Protein AF-A0A6P7TWK6-F1 (afdb_monomer_lite)

Sequence (252 aa):
MCDRRVVRGNTYALPLIQTCAPKEPQRPKRKNFPRKANTASPSPVKGRLHIEVQTELYLEELSERVEEIEAEIQTDTFIDRPKTPLFIPAKTGLDVTTQIYEGDLFDFDIEVVPILEVIVGKTIEQSLLEIMEEEELANLREQQRHFEELRSAELVEQQRLEEHDRRQKEEGLKQNLDCKENRISQQRATLLVEKETARKMAARALAKSYLTDLVPSVFDGLRKSGYFYDPVERGRINYCFVKSLNGSAFLS

Organism: NCBI:txid2607531

Secondary structure (DSSP, 8-state):
---TT---S----PPP---PPPPPPP-------------PPPPPPTT--------S-------PPPPPPP----PPPPPPPPPPPPP-PPP-S------PPTTTT--HHHHHHHHHHHHHHHHHHHHHHHHHHHHHHHHHHHHHHHHHHHHHHHHHHHHHHHHHHHHHHHHHHHHHHHHHHHHHHHHHHHHHHHHHHHHHHHHHHHHHHHHHHHHHHHHHHHHHTT-S--TTTTTHHHHHHHHHHTTSSS--

pLDDT: mean 79.86, std 18.29, range [35.56, 98.75]

InterPro domains:
  IPR009290 Radial spoke 3 [PF06098] (44-234)
  IPR009290 Radial spoke 3 [PTHR21648] (1-235)

Foldseek 3Di:
DDDPPDDDDDPPDDDDDDDDDDDDDDDDDDDDDDDDPPPDDDADDPPDHDDDDPPDDDDDDPPDDDDDDDDDDDDDDDDDDDDDDDDDDDDDDDDDDDDDDPPNPDDCVVVCVVVVCVVVVVVVVVVVVVVVVVVVVVVVVVVVVVVVVVVVVVVVVVVVVVVVVVVVVVVVVVVVVVVVVVVVVVVVVVVVVVVVVVVVVVVVVVVVVVCVVVVVVVVVVCVVVVVDDDCVVVCNVVVVVVVVVVVPPDDD

Structure (mmCIF, N/CA/C/O backbone):
data_AF-A0A6P7TWK6-F1
#
_entry.id   AF-A0A6P7TWK6-F1
#
loop_
_atom_site.group_PDB
_atom_site.id
_atom_site.type_symbol
_atom_site.label_atom_id
_atom_site.label_alt_id
_atom_site.label_comp_id
_atom_site.label_asym_id
_atom_site.label_entity_id
_atom_site.label_seq_id
_atom_site.pdbx_PDB_ins_code
_atom_site.Cartn_x
_atom_site.Cartn_y
_atom_site.Cartn_z
_atom_site.occupancy
_atom_site.B_iso_or_equiv
_atom_site.auth_seq_id
_atom_site.auth_comp_id
_atom_site.auth_asym_id
_atom_site.auth_atom_id
_atom_site.pdbx_PDB_model_num
ATOM 1 N N . MET A 1 1 ? 0.286 -8.446 58.002 1.00 49.31 1 MET A N 1
ATOM 2 C CA . MET A 1 1 ? -0.298 -7.610 59.071 1.00 49.31 1 MET A CA 1
ATOM 3 C C . MET A 1 1 ? -1.093 -8.529 59.983 1.00 49.31 1 MET A C 1
ATOM 5 O O . MET A 1 1 ? -2.111 -9.050 59.556 1.00 49.31 1 MET A O 1
ATOM 9 N N . CYS A 1 2 ? -0.572 -8.822 61.175 1.00 57.88 2 CYS A N 1
ATOM 10 C CA . CYS A 1 2 ? -1.214 -9.696 62.159 1.00 57.88 2 CYS A CA 1
ATOM 11 C C . CYS A 1 2 ? -1.679 -8.824 63.327 1.00 57.88 2 CYS A C 1
ATOM 13 O O . CYS A 1 2 ? -0.871 -8.080 63.884 1.00 57.88 2 CYS A O 1
ATOM 15 N N . ASP A 1 3 ? -2.964 -8.882 63.666 1.00 65.50 3 ASP A N 1
ATOM 16 C CA . ASP A 1 3 ? -3.536 -8.094 64.757 1.00 65.50 3 ASP A CA 1
ATOM 17 C C . ASP A 1 3 ? -3.144 -8.692 66.118 1.00 65.50 3 ASP A C 1
ATOM 19 O O . ASP A 1 3 ? -3.377 -9.870 66.391 1.00 65.50 3 ASP A O 1
ATOM 23 N N . ARG A 1 4 ? -2.549 -7.864 66.986 1.00 60.31 4 ARG A N 1
ATOM 24 C CA . ARG A 1 4 ? -2.101 -8.239 68.338 1.00 60.31 4 ARG A CA 1
ATOM 25 C C . ARG A 1 4 ? -3.251 -8.528 69.309 1.00 60.31 4 ARG A C 1
ATOM 27 O O . ARG A 1 4 ? -2.984 -8.999 70.410 1.00 60.31 4 ARG A O 1
ATOM 34 N N . ARG A 1 5 ? -4.502 -8.245 68.938 1.00 65.06 5 ARG A N 1
ATOM 35 C CA . ARG A 1 5 ? -5.682 -8.462 69.796 1.00 65.06 5 ARG A CA 1
ATOM 36 C C . ARG A 1 5 ? -6.355 -9.818 69.593 1.00 65.06 5 ARG A C 1
ATOM 38 O O . ARG A 1 5 ? -7.219 -10.186 70.384 1.00 65.06 5 ARG A O 1
ATOM 45 N N . VAL A 1 6 ? -5.975 -10.564 68.558 1.00 65.31 6 VAL A N 1
ATOM 46 C CA . VAL A 1 6 ? -6.629 -11.829 68.209 1.00 65.31 6 VAL A CA 1
ATOM 47 C C . VAL A 1 6 ? -5.809 -12.998 68.751 1.00 65.31 6 VAL A C 1
ATOM 49 O O . VAL A 1 6 ? -4.806 -13.399 68.163 1.00 65.31 6 VAL A O 1
ATOM 52 N N . VAL A 1 7 ? -6.244 -13.565 69.878 1.00 61.94 7 VAL A N 1
ATOM 53 C CA . VAL A 1 7 ? -5.671 -14.802 70.427 1.00 61.94 7 VAL A CA 1
ATOM 54 C C . VAL A 1 7 ? -6.217 -15.982 69.625 1.00 61.94 7 VAL A C 1
ATOM 56 O O . VAL A 1 7 ? -7.409 -16.273 69.673 1.00 61.94 7 VAL A O 1
ATOM 59 N N . ARG A 1 8 ? -5.353 -16.663 68.866 1.00 65.00 8 ARG A N 1
ATOM 60 C CA . ARG A 1 8 ? -5.698 -17.904 68.158 1.00 65.00 8 ARG A CA 1
ATOM 61 C C . ARG A 1 8 ? -5.026 -19.083 68.860 1.00 65.00 8 ARG A C 1
ATOM 63 O O . ARG A 1 8 ? -3.813 -19.237 68.769 1.00 65.00 8 ARG A O 1
ATOM 70 N N . GLY A 1 9 ? -5.816 -19.888 69.570 1.00 71.50 9 GLY A N 1
ATOM 71 C CA . GLY A 1 9 ? -5.372 -21.091 70.283 1.00 71.50 9 GLY A CA 1
ATOM 72 C C . GLY A 1 9 ? -6.354 -21.512 71.384 1.00 71.50 9 GLY A C 1
ATOM 73 O O . GLY A 1 9 ? -7.091 -20.679 71.905 1.00 71.50 9 GLY A O 1
ATOM 74 N N . ASN A 1 10 ? -6.371 -22.804 71.730 1.00 60.31 10 ASN A N 1
ATOM 75 C CA . ASN A 1 10 ? -7.215 -23.368 72.792 1.00 60.31 10 ASN A CA 1
ATOM 76 C C . ASN A 1 10 ? -6.770 -22.882 74.187 1.00 60.31 10 ASN A C 1
ATOM 78 O O . ASN A 1 10 ? -5.604 -23.008 74.551 1.00 60.31 10 ASN A O 1
ATOM 82 N N . THR A 1 11 ? -7.709 -22.395 74.999 1.00 58.50 11 THR A N 1
ATOM 83 C CA . THR A 1 11 ? -7.491 -21.762 76.319 1.00 58.50 11 THR A CA 1
ATOM 84 C C . THR A 1 11 ? -7.465 -22.726 77.516 1.00 58.50 11 THR A C 1
ATOM 86 O O . THR A 1 11 ? -7.629 -22.304 78.656 1.00 58.50 11 THR A O 1
ATOM 89 N N . TYR A 1 12 ? -7.217 -24.021 77.305 1.00 53.44 12 TYR A N 1
ATOM 90 C CA . TYR A 1 12 ? -7.286 -25.035 78.373 1.00 53.44 12 TYR A CA 1
ATOM 91 C C . TYR A 1 12 ? -6.026 -25.173 79.255 1.00 53.44 12 TYR A C 1
ATOM 93 O O . TYR A 1 12 ? -5.992 -26.038 80.124 1.00 53.44 12 TYR A O 1
ATOM 101 N N . ALA A 1 13 ? -4.999 -24.335 79.077 1.00 60.75 13 ALA A N 1
ATOM 102 C CA . ALA A 1 13 ? -3.727 -24.450 79.802 1.00 60.75 13 ALA A CA 1
ATOM 103 C C . ALA A 1 13 ? -3.235 -23.121 80.414 1.00 60.75 13 ALA A C 1
ATOM 105 O O . ALA A 1 13 ? -2.092 -22.722 80.200 1.00 60.75 13 ALA A O 1
ATOM 106 N N . LEU A 1 14 ? -4.078 -22.423 81.185 1.00 58.16 14 LEU A N 1
ATOM 107 C CA . LEU A 1 14 ? -3.618 -21.339 82.066 1.00 58.16 14 LEU A CA 1
ATOM 108 C C . LEU A 1 14 ? -3.483 -21.856 83.513 1.00 58.16 14 LEU A C 1
ATOM 110 O O . LEU A 1 14 ? -4.459 -22.380 84.050 1.00 58.16 14 LEU A O 1
ATOM 114 N N . PRO A 1 15 ? -2.311 -21.726 84.168 1.00 54.88 15 PRO A N 1
ATOM 115 C CA . PRO A 1 15 ? -2.158 -22.083 85.576 1.00 54.88 15 PRO A CA 1
ATOM 116 C C . PRO A 1 15 ? -2.913 -21.095 86.481 1.00 54.88 15 PRO A C 1
ATOM 118 O O . PRO A 1 15 ? -2.827 -19.880 86.297 1.00 54.88 15 PRO A O 1
ATOM 121 N N . LEU A 1 16 ? -3.641 -21.618 87.477 1.00 49.00 16 LEU A N 1
ATOM 122 C CA . LEU A 1 16 ? -4.278 -20.811 88.520 1.00 49.00 16 LEU A CA 1
ATOM 123 C C . LEU A 1 16 ? -3.213 -20.026 89.300 1.00 49.00 16 LEU A C 1
ATOM 125 O O . LEU A 1 16 ? -2.294 -20.607 89.877 1.00 49.00 16 LEU A O 1
ATOM 129 N N . ILE A 1 17 ? -3.370 -18.704 89.359 1.00 52.22 17 ILE A N 1
ATOM 130 C CA . ILE A 1 17 ? -2.564 -17.833 90.215 1.00 52.22 17 ILE A CA 1
ATOM 131 C C . ILE A 1 17 ? -2.973 -18.093 91.671 1.00 52.22 17 ILE A C 1
ATOM 133 O O . ILE A 1 17 ? -4.085 -17.771 92.085 1.00 52.22 17 ILE A O 1
ATOM 137 N N . GLN A 1 18 ? -2.063 -18.681 92.449 1.00 45.66 18 GLN A N 1
ATOM 138 C CA . GLN A 1 18 ? -2.156 -18.771 93.905 1.00 45.66 18 GLN A CA 1
ATOM 139 C C . GLN A 1 18 ? -2.051 -17.366 94.515 1.00 45.66 18 GLN A C 1
ATOM 141 O O . GLN A 1 18 ? -1.051 -16.670 94.337 1.00 45.66 18 GLN A O 1
ATOM 146 N N . THR A 1 19 ? -3.063 -16.945 95.271 1.00 39.91 19 THR A N 1
ATOM 147 C CA . THR A 1 19 ? -3.006 -15.720 96.076 1.00 39.91 19 THR A CA 1
ATOM 148 C C . THR A 1 19 ? -2.180 -15.974 97.338 1.00 39.91 19 THR A C 1
ATOM 150 O O . THR A 1 19 ? -2.686 -16.507 98.325 1.00 39.91 19 THR A O 1
ATOM 153 N N . CYS A 1 20 ? -0.900 -15.601 97.318 1.00 44.06 20 CYS A N 1
ATOM 154 C CA . CYS A 1 20 ? -0.081 -15.496 98.525 1.00 44.06 20 CYS A CA 1
ATOM 155 C C . CYS A 1 20 ? -0.430 -14.206 99.284 1.00 44.06 20 CYS A C 1
ATOM 157 O O . CYS A 1 20 ? -0.408 -13.113 98.720 1.00 44.06 20 CYS A O 1
ATOM 159 N N . ALA A 1 21 ? -0.742 -14.344 100.572 1.00 46.75 21 ALA A N 1
ATOM 160 C CA . ALA A 1 21 ? -1.043 -13.245 101.483 1.00 46.75 21 ALA A CA 1
ATOM 161 C C . ALA A 1 21 ? 0.166 -12.298 101.681 1.00 46.75 21 ALA A C 1
ATOM 163 O O . ALA A 1 21 ? 1.270 -12.783 101.952 1.00 46.75 21 ALA A O 1
ATOM 164 N N . PRO A 1 22 ? -0.007 -10.963 101.613 1.00 49.50 22 PRO A N 1
ATOM 165 C CA . PRO A 1 22 ? 1.049 -10.015 101.965 1.00 49.50 22 PRO A CA 1
ATOM 166 C C . PRO A 1 22 ? 1.124 -9.766 103.485 1.00 49.50 22 PRO A C 1
ATOM 168 O O . PRO A 1 22 ? 0.116 -9.514 104.141 1.00 49.50 22 PRO A O 1
ATOM 171 N N . LYS A 1 23 ? 2.344 -9.821 104.042 1.00 45.78 23 LYS A N 1
ATOM 172 C CA . LYS A 1 23 ? 2.685 -9.428 105.424 1.00 45.78 23 LYS A CA 1
ATOM 173 C C . LYS A 1 23 ? 2.958 -7.919 105.502 1.00 45.78 23 LYS A C 1
ATOM 175 O O . LYS A 1 23 ? 3.748 -7.403 104.715 1.00 45.78 23 LYS A O 1
ATOM 180 N N . GLU A 1 24 ? 2.369 -7.236 106.483 1.00 42.19 24 GLU A N 1
ATOM 181 C CA . GLU A 1 24 ? 2.627 -5.819 106.788 1.00 42.19 24 GLU A CA 1
ATOM 182 C C . GLU A 1 24 ? 3.965 -5.600 107.530 1.00 42.19 24 GLU A C 1
ATOM 184 O O . GLU A 1 24 ? 4.276 -6.350 108.462 1.00 42.19 24 GLU A O 1
ATOM 189 N N . PRO A 1 25 ? 4.746 -4.550 107.197 1.00 44.38 25 PRO A N 1
ATOM 190 C CA . PRO A 1 25 ? 5.873 -4.108 108.013 1.00 44.38 25 PRO A CA 1
ATOM 191 C C . PRO A 1 25 ? 5.494 -3.004 109.022 1.00 44.38 25 PRO A C 1
ATOM 193 O O . PRO A 1 25 ? 4.833 -2.015 108.712 1.00 44.38 25 PRO A O 1
ATOM 196 N N . GLN A 1 26 ? 5.999 -3.176 110.245 1.00 50.56 26 GLN A N 1
ATOM 197 C CA . GLN A 1 26 ? 5.791 -2.346 111.434 1.00 50.56 26 GLN A CA 1
ATOM 198 C C . GLN A 1 26 ? 6.507 -0.985 111.377 1.00 50.56 26 GLN A C 1
ATOM 200 O O . GLN A 1 26 ? 7.694 -0.928 111.053 1.00 50.56 26 GLN A O 1
ATOM 205 N N . ARG A 1 27 ? 5.859 0.083 111.875 1.00 48.31 27 ARG A N 1
ATOM 206 C CA . ARG A 1 27 ? 6.542 1.224 112.527 1.00 48.31 27 ARG A CA 1
ATOM 207 C C . ARG A 1 27 ? 5.688 1.839 113.642 1.00 48.31 27 ARG A C 1
ATOM 209 O O . ARG A 1 27 ? 4.615 2.363 113.357 1.00 48.31 27 ARG A O 1
ATOM 216 N N . PRO A 1 28 ? 6.198 1.887 114.887 1.00 46.16 28 PRO A N 1
ATOM 217 C CA . PRO A 1 28 ? 5.867 3.029 115.741 1.00 46.16 28 PRO A CA 1
ATOM 218 C C . PRO A 1 28 ? 7.042 3.538 116.600 1.00 46.16 28 PRO A C 1
ATOM 220 O O . PRO A 1 28 ? 7.853 2.753 117.087 1.00 46.16 28 PRO A O 1
ATOM 223 N N . LYS A 1 29 ? 7.067 4.859 116.855 1.00 40.03 29 LYS A N 1
ATOM 224 C CA . LYS A 1 29 ? 7.135 5.508 118.194 1.00 40.03 29 LYS A CA 1
ATOM 225 C C . LYS A 1 29 ? 7.261 7.042 118.038 1.00 40.03 29 LYS A C 1
ATOM 227 O O . LYS A 1 29 ? 8.234 7.533 117.491 1.00 40.03 29 LYS A O 1
ATOM 232 N N . ARG A 1 30 ? 6.201 7.783 118.395 1.00 48.47 30 ARG A N 1
ATOM 233 C CA . ARG A 1 30 ? 5.997 8.562 119.649 1.00 48.47 30 ARG A CA 1
ATOM 234 C C . ARG A 1 30 ? 6.534 10.006 119.627 1.00 48.47 30 ARG A C 1
ATOM 236 O O . ARG A 1 30 ? 7.740 10.205 119.582 1.00 48.47 30 ARG A O 1
ATOM 243 N N . LYS A 1 31 ? 5.657 10.974 119.930 1.00 43.25 31 LYS A N 1
ATOM 244 C CA . LYS A 1 31 ? 5.534 11.598 121.270 1.00 43.25 31 LYS A CA 1
ATOM 245 C C . LYS A 1 31 ? 4.241 12.425 121.378 1.00 43.25 31 LYS A C 1
ATOM 247 O O . LYS A 1 31 ? 3.881 13.154 120.466 1.00 43.25 31 LYS A O 1
ATOM 252 N N . ASN A 1 32 ? 3.578 12.264 122.520 1.00 44.00 32 ASN A N 1
ATOM 253 C CA . ASN A 1 32 ? 2.345 12.926 122.940 1.00 44.00 32 ASN A CA 1
ATOM 254 C C . ASN A 1 32 ? 2.623 14.317 123.519 1.00 44.00 32 ASN A C 1
ATOM 256 O O . ASN A 1 32 ? 3.605 14.463 124.242 1.00 44.00 32 ASN A O 1
ATOM 260 N N . PHE A 1 33 ? 1.668 15.240 123.357 1.00 41.94 33 PHE A N 1
ATOM 261 C CA . PHE A 1 33 ? 1.194 16.120 124.435 1.00 41.94 33 PHE A CA 1
ATOM 262 C C . PHE A 1 33 ? -0.332 16.319 124.322 1.00 41.94 33 PHE A C 1
ATOM 264 O O . PHE A 1 33 ? -0.871 16.242 123.218 1.00 41.94 33 PHE A O 1
ATOM 271 N N . PRO A 1 34 ? -1.046 16.508 125.449 1.00 50.31 34 PRO A N 1
ATOM 272 C CA . PRO A 1 34 ? -2.465 16.194 125.561 1.00 50.31 34 PRO A CA 1
ATOM 273 C C . PRO A 1 34 ? -3.347 17.434 125.399 1.00 50.31 34 PRO A C 1
ATOM 275 O O . PRO A 1 34 ? -3.054 18.489 125.961 1.00 50.31 34 PRO A O 1
ATOM 278 N N . ARG A 1 35 ? -4.495 17.296 124.729 1.00 44.72 35 ARG A N 1
ATOM 279 C CA . ARG A 1 35 ? -5.645 18.182 124.954 1.00 44.72 35 ARG A CA 1
ATOM 280 C C . ARG A 1 35 ? -6.912 17.341 125.023 1.00 44.72 35 ARG A C 1
ATOM 282 O O . ARG A 1 35 ? -7.186 16.530 124.148 1.00 44.72 35 ARG A O 1
ATOM 289 N N . LYS A 1 36 ? -7.602 17.509 126.148 1.00 50.81 36 LYS A N 1
ATOM 290 C CA . LYS A 1 36 ? -8.782 16.781 126.609 1.00 50.81 36 LYS A CA 1
ATOM 291 C C . LYS A 1 36 ? -9.865 16.774 125.527 1.00 50.81 36 LYS A C 1
ATOM 293 O O . LYS A 1 36 ? -10.530 17.784 125.321 1.00 50.81 36 LYS A O 1
ATOM 298 N N . ALA A 1 37 ? -10.048 15.641 124.858 1.00 48.94 37 ALA A N 1
ATOM 299 C CA . ALA A 1 37 ? -11.285 15.373 124.145 1.00 48.94 37 ALA A CA 1
ATOM 300 C C . ALA A 1 37 ? -12.258 14.802 125.175 1.00 48.94 37 ALA A C 1
ATOM 302 O O . ALA A 1 37 ? -12.167 13.635 125.547 1.00 48.94 37 ALA A O 1
ATOM 303 N N . ASN A 1 38 ? -13.139 15.666 125.678 1.00 56.41 38 ASN A N 1
ATOM 304 C CA . ASN A 1 38 ? -14.312 15.272 126.441 1.00 56.41 38 ASN A CA 1
ATOM 305 C C . ASN A 1 38 ? -15.136 14.312 125.572 1.00 56.41 38 ASN A C 1
ATOM 307 O O . ASN A 1 38 ? -15.950 14.749 124.763 1.00 56.41 38 ASN A O 1
ATOM 311 N N . THR A 1 39 ? -14.912 13.008 125.704 1.00 52.28 39 THR A N 1
ATOM 312 C CA . THR A 1 39 ? -15.818 11.983 125.180 1.00 52.28 39 THR A CA 1
ATOM 313 C C . THR A 1 39 ? -16.946 11.850 126.193 1.00 52.28 39 THR A C 1
ATOM 315 O O . THR A 1 39 ? -17.046 10.886 126.940 1.00 52.28 39 THR A O 1
ATOM 318 N N . ALA A 1 40 ? -17.754 12.905 126.292 1.00 64.88 40 ALA A N 1
ATOM 319 C CA . ALA A 1 40 ? -19.005 12.830 127.015 1.00 64.88 40 ALA A CA 1
ATOM 320 C C . ALA A 1 40 ? -19.913 11.886 126.223 1.00 64.88 40 ALA A C 1
ATOM 322 O O . ALA A 1 40 ? -20.248 12.161 125.068 1.00 64.88 40 ALA A O 1
ATOM 323 N N . SER A 1 41 ? -20.288 10.766 126.836 1.00 62.25 41 SER A N 1
ATOM 324 C CA . SER A 1 41 ? -21.447 9.990 126.406 1.00 62.25 41 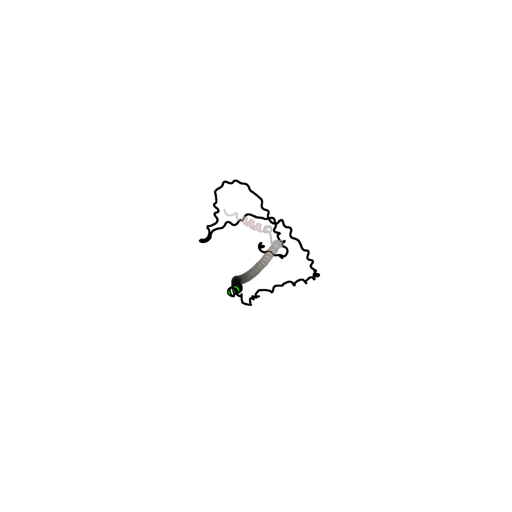SER A CA 1
ATOM 325 C C . SER A 1 41 ? -22.643 10.942 126.235 1.00 62.25 41 SER A C 1
ATOM 327 O O . SER A 1 41 ? -22.787 11.868 127.042 1.00 62.25 41 SER A O 1
ATOM 329 N N . PRO A 1 42 ? -23.471 10.775 125.186 1.00 75.19 42 PRO A N 1
ATOM 330 C CA . PRO A 1 42 ? -24.589 11.679 124.910 1.00 75.19 42 PRO A CA 1
ATOM 331 C C . PRO A 1 42 ? -25.518 11.799 126.126 1.00 75.19 42 PRO A C 1
ATOM 333 O O . PRO A 1 42 ? -25.542 10.918 126.981 1.00 75.19 42 PRO A O 1
ATOM 336 N N . SER A 1 43 ? -26.270 12.895 126.240 1.00 70.50 43 SER A N 1
ATOM 337 C CA . SER A 1 43 ? -27.180 13.095 127.373 1.00 70.50 43 SER A CA 1
ATOM 338 C C . SER A 1 43 ? -28.337 12.076 127.370 1.00 70.50 43 SER A C 1
ATOM 340 O O . SER A 1 43 ? -28.796 11.675 126.297 1.00 70.50 43 SER A O 1
ATOM 342 N N . PRO A 1 44 ? -28.839 11.659 128.551 1.00 74.56 44 PRO A N 1
ATOM 343 C CA . PRO A 1 44 ? -29.991 10.766 128.644 1.00 74.56 44 PRO A CA 1
ATOM 344 C C . PRO A 1 44 ? -31.240 11.344 127.963 1.00 74.56 44 PRO A C 1
ATOM 346 O O . PRO A 1 44 ? -31.529 12.539 128.062 1.00 74.56 44 PRO A O 1
ATOM 349 N N . VAL A 1 45 ? -32.017 10.481 127.303 1.00 76.62 45 VAL A N 1
ATOM 350 C CA . VAL A 1 45 ? -33.302 10.845 126.681 1.00 76.62 45 VAL A CA 1
ATOM 351 C C . VAL A 1 45 ? -34.281 11.354 127.749 1.00 76.62 45 VAL A C 1
ATOM 353 O O . VAL A 1 45 ? -34.356 10.804 128.847 1.00 76.62 45 VAL A O 1
ATOM 356 N N . LYS A 1 46 ? -35.046 12.408 127.424 1.00 71.81 46 LYS A N 1
ATOM 357 C CA . LYS A 1 46 ? -35.970 13.106 128.337 1.00 71.81 46 LYS A CA 1
ATOM 358 C C . LYS A 1 46 ? -36.890 12.105 129.061 1.00 71.81 46 LYS A C 1
ATOM 360 O O . LYS A 1 46 ? -37.666 11.406 128.417 1.00 71.81 46 LYS A O 1
ATOM 365 N N . GLY A 1 47 ? -36.786 12.040 130.391 1.00 77.75 47 GLY A N 1
ATOM 366 C CA . GLY A 1 47 ? -37.540 11.103 131.238 1.00 77.75 47 GLY A CA 1
ATOM 367 C C . GLY A 1 47 ? -36.797 9.817 131.631 1.00 77.75 47 GLY A C 1
ATOM 368 O O . GLY A 1 47 ? -37.381 8.981 132.314 1.00 77.75 47 GLY A O 1
ATOM 369 N N . ARG A 1 48 ? -35.527 9.647 131.241 1.00 75.06 48 ARG A N 1
ATOM 370 C CA . ARG A 1 48 ? -34.655 8.546 131.686 1.00 75.06 48 ARG A CA 1
ATOM 371 C C . ARG A 1 48 ? -33.351 9.093 132.270 1.00 75.06 48 ARG A C 1
ATOM 373 O O . ARG A 1 48 ? -32.895 10.159 131.873 1.00 75.06 48 ARG A O 1
ATOM 380 N N . LEU A 1 49 ? -32.754 8.358 133.204 1.00 77.56 49 LEU A N 1
ATOM 381 C CA . LEU A 1 49 ? -31.434 8.645 133.771 1.00 77.56 49 LEU A CA 1
ATOM 382 C C . LEU A 1 49 ? -30.449 7.581 133.278 1.00 77.56 49 LEU A C 1
ATOM 384 O O . LEU A 1 49 ? -30.825 6.418 133.138 1.00 77.56 49 LEU A O 1
ATOM 388 N N . HIS A 1 50 ? -29.206 7.969 132.990 1.00 76.69 50 HIS A N 1
ATOM 389 C CA . HIS A 1 50 ? -28.151 6.989 132.739 1.00 76.69 50 HIS A CA 1
ATOM 390 C C . HIS A 1 50 ? -27.737 6.336 134.055 1.00 76.69 50 HIS A C 1
ATOM 392 O O . HIS A 1 50 ? -27.603 7.014 135.071 1.00 76.69 50 HIS A O 1
ATOM 398 N N . ILE A 1 51 ? -27.559 5.019 134.013 1.00 79.75 51 ILE A N 1
ATOM 399 C CA . ILE A 1 51 ? -27.045 4.215 135.117 1.00 79.75 51 ILE A CA 1
ATOM 400 C C . ILE A 1 51 ? -25.696 3.679 134.651 1.00 79.75 51 ILE A C 1
ATOM 402 O O . ILE A 1 51 ? -25.588 3.163 133.537 1.00 79.75 51 ILE A O 1
ATOM 406 N N . GLU A 1 52 ? -24.671 3.837 135.479 1.00 73.62 52 GLU A N 1
ATOM 407 C CA . GLU A 1 52 ? -23.363 3.249 135.216 1.00 73.62 52 GLU A CA 1
ATOM 408 C C . GLU A 1 52 ? -23.453 1.740 135.457 1.00 73.62 52 GLU A C 1
ATOM 410 O O . GLU A 1 52 ? -23.777 1.286 136.553 1.00 73.62 52 GLU A O 1
ATOM 415 N N . VAL A 1 53 ? -23.229 0.959 134.400 1.00 74.44 53 VAL A N 1
ATOM 416 C CA . VAL A 1 53 ? -23.164 -0.502 134.478 1.00 74.44 53 VAL A CA 1
ATOM 417 C C . VAL A 1 53 ? -21.703 -0.888 134.663 1.00 74.44 53 VAL A C 1
ATOM 419 O O . VAL A 1 53 ? -20.832 -0.394 133.943 1.00 74.44 53 VAL A O 1
ATOM 422 N N . GLN A 1 54 ? -21.439 -1.770 135.626 1.00 76.56 54 GLN A N 1
ATOM 423 C CA . GLN A 1 54 ? -20.108 -2.299 135.897 1.00 76.56 54 GLN A CA 1
ATOM 424 C C . GLN A 1 54 ? -19.626 -3.072 134.660 1.00 76.56 54 GLN A C 1
ATOM 426 O O . GLN A 1 54 ? -20.079 -4.176 134.380 1.00 76.56 54 GLN A O 1
ATOM 431 N N . THR A 1 55 ? -18.774 -2.434 133.859 1.00 69.81 55 THR A N 1
ATOM 432 C CA . THR A 1 55 ? -18.230 -2.970 132.595 1.00 69.81 55 THR A CA 1
ATOM 433 C C . THR A 1 55 ? -16.796 -3.470 132.754 1.00 69.81 55 THR A C 1
ATOM 435 O O . THR A 1 55 ? -16.156 -3.870 131.783 1.00 69.81 55 THR A O 1
ATOM 438 N N . GLU A 1 56 ? -16.291 -3.469 133.987 1.00 74.75 56 GLU A N 1
ATOM 439 C CA . GLU A 1 56 ? -15.027 -4.101 134.332 1.00 74.75 56 GLU A CA 1
ATOM 440 C C . GLU A 1 56 ? -15.185 -5.625 134.326 1.00 74.75 56 GLU A C 1
ATOM 442 O O . GLU A 1 56 ? -16.243 -6.164 134.653 1.00 74.75 56 GLU A O 1
ATOM 447 N N . LEU A 1 57 ? -14.124 -6.326 133.928 1.00 71.75 57 LEU A N 1
ATOM 448 C CA . LEU A 1 57 ? -14.102 -7.781 133.849 1.00 71.75 57 LEU A CA 1
ATOM 449 C C . LEU A 1 57 ? -14.107 -8.369 135.274 1.00 71.75 57 LEU A C 1
ATOM 451 O O . LEU A 1 57 ? -13.051 -8.540 135.878 1.00 71.75 57 LEU A O 1
ATOM 455 N N . TYR A 1 58 ? -15.289 -8.638 135.830 1.00 72.00 58 TYR A N 1
ATOM 456 C CA . TYR A 1 58 ? -15.446 -9.298 137.127 1.00 72.00 58 TYR A CA 1
ATOM 457 C C . TYR A 1 58 ? -15.578 -10.810 136.911 1.00 72.00 58 TYR A C 1
ATOM 459 O O . TYR A 1 58 ? -16.606 -11.285 136.431 1.00 72.00 58 TYR A O 1
ATOM 467 N N . LEU A 1 59 ? -14.514 -11.557 137.209 1.00 74.19 59 LEU A N 1
ATOM 468 C CA . LEU A 1 59 ? -14.504 -13.019 137.173 1.00 74.19 59 LEU A CA 1
ATOM 469 C C . LEU A 1 59 ? -14.462 -13.537 138.611 1.00 74.19 59 LEU A C 1
ATOM 471 O O . LEU A 1 59 ? -13.501 -13.284 139.333 1.00 74.19 59 LEU A O 1
ATOM 475 N N . GLU A 1 60 ? -15.509 -14.247 139.016 1.00 69.44 60 GLU A N 1
ATOM 476 C CA . GLU A 1 60 ? -15.573 -14.955 140.292 1.00 69.44 60 GLU A CA 1
ATOM 477 C C . GLU A 1 60 ? -15.155 -16.412 140.044 1.00 69.44 60 GLU A C 1
ATOM 479 O O . GLU A 1 60 ? -15.791 -17.125 139.265 1.00 69.44 60 GLU A O 1
ATOM 484 N N . GLU A 1 61 ? -14.042 -16.851 140.636 1.00 71.56 61 GLU A N 1
ATOM 485 C CA . GLU A 1 61 ? -13.621 -18.252 140.552 1.00 71.56 61 GLU A CA 1
ATOM 486 C C . GLU A 1 61 ? -14.533 -19.108 141.442 1.00 71.56 61 GLU A C 1
ATOM 488 O O . GLU A 1 61 ? -14.427 -19.099 142.670 1.00 71.56 61 GLU A O 1
ATOM 493 N N . LEU A 1 62 ? -15.439 -19.863 140.815 1.00 71.81 62 LEU A N 1
ATOM 494 C CA . LEU A 1 62 ? -16.228 -20.891 141.491 1.00 71.81 62 LEU A CA 1
ATOM 495 C C . LEU A 1 62 ? -15.280 -22.018 141.934 1.00 71.81 62 LEU A C 1
ATOM 497 O O . LEU A 1 62 ? -14.739 -22.750 141.109 1.00 71.81 62 LEU A O 1
ATOM 501 N N . SER A 1 63 ? -15.050 -22.132 143.243 1.00 62.44 63 SER A N 1
ATOM 502 C CA . SER A 1 63 ? -14.093 -23.080 143.843 1.00 62.44 63 SER A CA 1
ATOM 503 C C . SER A 1 63 ? -14.694 -24.455 144.165 1.00 62.44 63 SER A C 1
ATOM 505 O O . SER A 1 63 ? -14.009 -25.322 144.711 1.00 62.44 63 SER A O 1
ATOM 507 N N . GLU A 1 64 ? -15.956 -24.684 143.805 1.00 69.88 64 GLU A N 1
ATOM 508 C CA . GLU A 1 64 ? -16.662 -25.934 144.071 1.00 69.88 64 GLU A CA 1
ATOM 509 C C . GLU A 1 64 ? -16.527 -26.899 142.884 1.00 69.88 64 GLU A C 1
ATOM 511 O O . GLU A 1 64 ? -16.891 -26.587 141.750 1.00 69.88 64 GLU A O 1
ATOM 516 N N . ARG A 1 65 ? -15.960 -28.084 143.138 1.00 70.81 65 ARG A N 1
ATOM 517 C CA . ARG A 1 65 ? -15.879 -29.158 142.141 1.00 70.81 65 ARG A CA 1
ATOM 518 C C . ARG A 1 65 ? -17.260 -29.790 141.984 1.00 70.81 65 ARG A C 1
ATOM 520 O O . ARG A 1 65 ? -17.784 -30.340 142.945 1.00 70.81 65 ARG A O 1
ATOM 527 N N . VAL A 1 66 ? -17.814 -29.727 140.777 1.00 68.44 66 VAL A N 1
ATOM 528 C CA . VAL A 1 66 ? -19.073 -30.396 140.422 1.00 68.44 66 VAL A CA 1
ATOM 529 C C . VAL A 1 66 ? -18.833 -31.906 140.361 1.00 68.44 66 VAL A C 1
ATOM 531 O O . VAL A 1 66 ? -17.862 -32.349 139.750 1.00 68.44 66 VAL A O 1
ATOM 534 N N . GLU A 1 67 ? -19.692 -32.694 141.007 1.00 72.56 67 GLU A N 1
ATOM 535 C CA . GLU A 1 67 ? -19.634 -34.157 140.943 1.00 72.56 67 GLU A CA 1
ATOM 53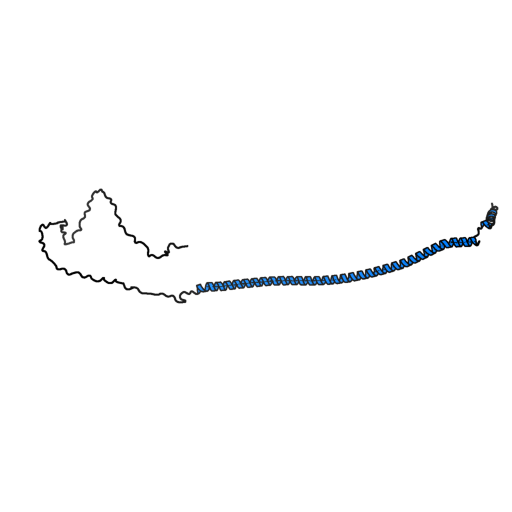6 C C . GLU A 1 67 ? -20.054 -34.643 139.546 1.00 72.56 67 GLU A C 1
ATOM 538 O O . GLU A 1 67 ? -21.155 -34.354 139.074 1.00 72.56 67 GLU A O 1
ATOM 543 N N . GLU A 1 68 ? -19.166 -35.373 138.870 1.00 66.81 68 GLU A N 1
ATOM 544 C CA . GLU A 1 68 ? -19.435 -35.986 137.569 1.00 66.81 68 GLU A CA 1
ATOM 545 C C . GLU A 1 68 ? -20.098 -37.356 137.775 1.00 66.81 68 GLU A C 1
ATOM 547 O O . GLU A 1 68 ? -19.588 -38.200 138.510 1.00 66.81 68 GLU A O 1
ATOM 552 N N . ILE A 1 69 ? -21.247 -37.581 137.130 1.00 67.69 69 ILE A N 1
ATOM 553 C CA . ILE A 1 69 ? -21.940 -38.875 137.128 1.00 67.69 69 ILE A CA 1
ATOM 554 C C . ILE A 1 69 ? -21.662 -39.549 135.784 1.00 67.69 69 ILE A C 1
ATOM 556 O O . ILE A 1 69 ? -21.969 -38.987 134.732 1.00 67.69 69 ILE A O 1
ATOM 560 N N . GLU A 1 70 ? -21.107 -40.759 135.813 1.00 64.12 70 GLU A N 1
ATOM 561 C CA . GLU A 1 70 ? -20.895 -41.563 134.610 1.00 64.12 70 GLU A CA 1
ATOM 562 C C . GLU A 1 70 ? -22.231 -42.125 134.098 1.00 64.12 70 GLU A C 1
ATOM 564 O O . GLU A 1 70 ? -22.980 -42.776 134.828 1.00 64.12 70 GLU A O 1
ATOM 569 N N . ALA A 1 71 ? -22.532 -41.869 132.824 1.00 72.25 71 ALA A N 1
ATOM 570 C CA . ALA A 1 71 ? -23.669 -42.439 132.113 1.00 72.25 71 ALA A CA 1
ATOM 571 C C . ALA A 1 71 ? -23.166 -43.145 130.851 1.00 72.25 71 ALA A C 1
ATOM 573 O O . ALA A 1 71 ? -22.604 -42.516 129.953 1.00 72.25 71 ALA A O 1
ATOM 574 N N . GLU A 1 72 ? -23.375 -44.456 130.776 1.00 70.12 72 GLU A N 1
ATOM 575 C CA . GLU A 1 72 ? -23.023 -45.260 129.607 1.00 70.12 72 GLU A CA 1
ATOM 576 C C . GLU A 1 72 ? -24.194 -45.291 128.609 1.00 70.12 72 GLU A C 1
ATOM 578 O O . GLU A 1 72 ? -25.348 -45.492 128.990 1.00 70.12 72 GLU A O 1
ATOM 583 N N . ILE A 1 73 ? -23.908 -45.100 127.316 1.00 69.75 73 ILE A N 1
ATOM 584 C CA . ILE A 1 73 ? -24.889 -45.181 126.222 1.00 69.75 73 ILE A CA 1
ATOM 585 C C . ILE A 1 73 ? -24.448 -46.289 125.263 1.00 69.75 73 ILE A C 1
ATOM 587 O O . ILE A 1 73 ? -23.316 -46.288 124.783 1.00 69.75 73 ILE A O 1
ATOM 591 N N . GLN A 1 74 ? -25.353 -47.219 124.957 1.00 66.06 74 GLN A N 1
ATOM 592 C CA . GLN A 1 74 ? -25.137 -48.280 123.974 1.00 66.06 74 GLN A CA 1
ATOM 593 C C . GLN A 1 74 ? -25.201 -47.704 122.548 1.00 66.06 74 GLN A C 1
ATOM 595 O O . GLN A 1 74 ? -26.254 -47.260 122.093 1.00 66.06 74 GLN A O 1
ATOM 600 N N . THR A 1 75 ? -24.070 -47.691 121.845 1.00 59.56 75 THR A N 1
ATOM 601 C CA . THR A 1 75 ? -23.940 -47.240 120.452 1.00 59.56 75 THR A CA 1
ATOM 602 C C . THR A 1 75 ? -24.252 -48.373 119.470 1.00 59.56 75 THR A C 1
ATOM 604 O O . THR A 1 75 ? -23.573 -49.397 119.466 1.00 59.56 75 THR A O 1
ATOM 607 N N . ASP A 1 76 ? -25.247 -48.179 118.600 1.00 70.31 76 ASP A N 1
ATOM 608 C CA . ASP A 1 76 ? -25.468 -49.040 117.429 1.00 70.31 76 ASP A CA 1
ATOM 609 C C . ASP A 1 76 ? -24.377 -48.825 116.364 1.00 70.31 76 ASP A C 1
ATOM 611 O O . ASP A 1 76 ? -23.800 -47.740 116.228 1.00 70.31 76 ASP A O 1
ATOM 615 N N . THR A 1 77 ? -24.089 -49.867 115.583 1.00 69.56 77 THR A N 1
ATOM 616 C CA . THR A 1 77 ? -23.086 -49.842 114.513 1.00 69.56 77 THR A CA 1
ATOM 617 C C . THR A 1 77 ? -23.542 -48.964 113.341 1.00 69.56 77 THR A C 1
ATOM 619 O O . THR A 1 77 ? -24.558 -49.214 112.698 1.00 69.56 77 THR A O 1
ATOM 622 N N . PHE A 1 78 ? -22.772 -47.913 113.044 1.00 64.44 78 PHE A N 1
ATOM 623 C CA . PHE A 1 78 ? -23.009 -46.995 111.924 1.00 64.44 78 PHE A CA 1
ATOM 624 C C . PHE A 1 78 ? -23.070 -47.747 110.579 1.00 64.44 78 PHE A C 1
ATOM 626 O O . PHE A 1 78 ? -22.094 -48.377 110.176 1.00 64.44 78 PHE A O 1
ATOM 633 N N . ILE A 1 79 ? -24.192 -47.647 109.856 1.00 74.00 79 ILE A N 1
ATOM 634 C CA . ILE A 1 79 ? -24.304 -48.095 108.458 1.00 74.00 79 ILE A CA 1
ATOM 635 C C . ILE A 1 79 ? -24.126 -46.876 107.545 1.00 74.00 79 ILE A C 1
ATOM 637 O O . ILE A 1 79 ? -24.848 -45.886 107.677 1.00 74.00 79 ILE A O 1
ATOM 641 N N . ASP A 1 80 ? -23.180 -46.949 106.604 1.00 72.75 80 ASP A N 1
ATOM 642 C CA . ASP A 1 80 ? -22.875 -45.855 105.676 1.00 72.75 80 ASP A CA 1
ATOM 643 C C . ASP A 1 80 ? -24.007 -45.605 104.667 1.00 72.75 80 ASP A C 1
ATOM 645 O O . ASP A 1 80 ? -24.477 -46.501 103.960 1.00 72.75 80 ASP A O 1
ATOM 649 N N . ARG A 1 81 ? -24.417 -44.337 104.553 1.00 78.06 81 ARG A N 1
ATOM 650 C CA . ARG A 1 81 ? -25.418 -43.883 103.579 1.00 78.06 81 ARG A CA 1
ATOM 651 C C . ARG A 1 81 ? -24.825 -43.892 102.159 1.00 78.06 81 ARG A C 1
ATOM 653 O O . ARG A 1 81 ? -23.697 -43.429 101.976 1.00 78.06 81 ARG A O 1
ATOM 660 N N . PRO A 1 82 ? -25.572 -44.317 101.119 1.00 79.25 82 PRO A N 1
ATOM 661 C CA . PRO A 1 82 ? -25.099 -44.196 99.742 1.00 79.25 82 PRO A CA 1
ATOM 662 C C . PRO A 1 82 ? -24.842 -42.731 99.358 1.00 79.25 82 PRO A C 1
ATOM 664 O O . PRO A 1 82 ? -25.530 -41.815 99.819 1.00 79.25 82 PRO A O 1
ATOM 667 N N . LYS A 1 83 ? -23.854 -42.515 98.479 1.00 79.75 83 LYS A N 1
ATOM 668 C CA . LYS A 1 83 ? -23.477 -41.183 97.983 1.00 79.75 83 LYS A CA 1
ATOM 669 C C . LYS A 1 83 ? -24.668 -40.524 97.285 1.00 79.75 83 LYS A C 1
ATOM 671 O O . LYS A 1 83 ? -25.296 -41.124 96.416 1.00 79.75 83 LYS A O 1
ATOM 676 N N . THR A 1 84 ? -24.965 -39.281 97.653 1.00 79.81 84 THR A N 1
ATOM 677 C CA . THR A 1 84 ? -26.027 -38.489 97.022 1.00 79.81 84 THR A CA 1
ATOM 678 C C . THR A 1 84 ? -25.732 -38.257 95.536 1.00 79.81 84 THR A C 1
ATOM 680 O O . THR A 1 84 ? -24.582 -37.966 95.196 1.00 79.81 84 THR A O 1
ATOM 683 N N . PRO A 1 85 ? -26.738 -38.368 94.647 1.00 83.00 85 PRO A N 1
ATOM 684 C CA . PRO A 1 85 ? -26.548 -38.157 93.215 1.00 83.00 85 PRO A CA 1
ATOM 685 C C . PRO A 1 85 ? -26.122 -36.715 92.905 1.00 83.00 85 PRO A C 1
ATOM 687 O O . PRO A 1 85 ? -26.508 -35.775 93.601 1.00 83.00 85 PRO A O 1
ATOM 690 N N . LEU A 1 86 ? -25.328 -36.548 91.843 1.00 81.25 86 LEU A N 1
ATOM 691 C CA . LEU A 1 86 ? -24.859 -35.244 91.371 1.00 81.25 86 LEU A CA 1
ATOM 692 C C . LEU A 1 86 ? -26.020 -34.455 90.752 1.00 81.25 86 LEU A C 1
ATOM 694 O O . LEU A 1 86 ? -26.721 -34.951 89.872 1.00 81.25 86 LEU A O 1
ATOM 698 N N . PHE A 1 87 ? -26.208 -33.215 91.199 1.00 84.00 87 PHE A N 1
ATOM 699 C CA . PHE A 1 87 ? -27.217 -32.313 90.652 1.00 84.00 87 PHE A CA 1
ATOM 700 C C . PHE A 1 87 ? -26.751 -31.727 89.311 1.00 84.00 87 PHE A C 1
ATOM 702 O O . PHE A 1 87 ? -25.732 -31.038 89.258 1.00 84.00 87 PHE A O 1
ATOM 709 N N . ILE A 1 88 ? -27.513 -31.979 88.242 1.00 83.31 88 ILE A N 1
ATOM 710 C CA . ILE A 1 88 ? -27.324 -31.356 86.925 1.00 83.31 88 ILE A CA 1
ATOM 711 C C . ILE A 1 88 ? -28.425 -30.298 86.751 1.00 83.31 88 ILE A C 1
ATOM 713 O O . ILE A 1 88 ? -29.599 -30.668 86.681 1.00 83.31 88 ILE A O 1
ATOM 717 N N . PRO A 1 89 ? -28.090 -28.995 86.699 1.00 86.00 89 PRO A N 1
ATOM 718 C CA . PRO A 1 89 ? -29.089 -27.948 86.521 1.00 86.00 89 PRO A CA 1
ATOM 719 C C . PRO A 1 89 ? -29.730 -28.026 85.129 1.00 86.00 89 PRO A C 1
ATOM 721 O O . PRO A 1 89 ? -29.051 -28.255 84.127 1.00 86.00 89 PRO A O 1
ATOM 724 N N . ALA A 1 90 ? -31.043 -27.797 85.057 1.00 82.44 90 ALA A N 1
ATOM 725 C CA . ALA A 1 90 ? -31.753 -27.693 83.787 1.00 82.44 90 ALA A CA 1
ATOM 726 C C . ALA A 1 90 ? -31.287 -26.446 83.017 1.00 82.44 90 ALA A C 1
ATOM 728 O O . ALA A 1 90 ? -31.121 -25.369 83.601 1.00 82.44 90 ALA A O 1
ATOM 729 N N . LYS A 1 91 ? -31.094 -26.578 81.696 1.00 80.06 91 LYS A N 1
ATOM 730 C CA . LYS A 1 91 ? -30.778 -25.438 80.826 1.00 80.06 91 LYS A CA 1
ATOM 731 C C . LYS A 1 91 ? -31.859 -24.370 81.010 1.00 80.06 91 LYS A C 1
ATOM 733 O O . LYS A 1 91 ? -33.028 -24.621 80.742 1.00 80.06 91 LYS A O 1
ATOM 738 N N . THR A 1 92 ? -31.458 -23.193 81.485 1.00 77.50 92 THR A N 1
ATOM 739 C CA . THR A 1 92 ? -32.358 -22.057 81.704 1.00 77.50 92 THR A CA 1
ATOM 740 C C . THR A 1 92 ? -31.996 -20.968 80.694 1.00 77.50 92 THR A C 1
ATOM 742 O O . THR A 1 92 ? -30.906 -20.407 80.762 1.00 77.50 92 THR A O 1
ATOM 745 N N . GLY A 1 93 ? -32.877 -20.723 79.721 1.00 85.38 93 GLY A N 1
ATOM 746 C CA . GLY A 1 93 ? -32.702 -19.759 78.626 1.00 85.38 93 GLY A CA 1
ATOM 747 C C . GLY A 1 93 ? -33.658 -20.058 77.466 1.00 85.38 93 GLY A C 1
ATOM 748 O O . GLY A 1 93 ? -34.065 -21.205 77.292 1.00 85.38 93 GLY A O 1
ATOM 749 N N . LEU A 1 94 ? -34.038 -19.034 76.699 1.00 83.06 94 LEU A N 1
ATOM 750 C CA . LEU A 1 94 ? -34.832 -19.189 75.476 1.00 83.06 94 LEU A CA 1
ATOM 751 C C . LEU A 1 94 ? -33.885 -19.372 74.289 1.00 83.06 94 LEU A C 1
ATOM 753 O O . LEU A 1 94 ? -33.036 -18.516 74.044 1.00 83.06 94 LEU A O 1
ATOM 757 N N . ASP A 1 95 ? -34.037 -20.473 73.557 1.00 84.19 95 ASP A N 1
ATOM 758 C CA . ASP A 1 95 ? -33.301 -20.695 72.315 1.00 84.19 95 ASP A CA 1
ATOM 759 C C . ASP A 1 95 ? -33.969 -19.905 71.182 1.00 84.19 95 ASP A C 1
ATOM 761 O O . ASP A 1 95 ? -35.131 -20.137 70.851 1.00 84.19 95 ASP A O 1
ATOM 765 N N . VAL A 1 96 ? -33.233 -18.957 70.595 1.00 88.44 96 VAL A N 1
ATOM 766 C CA . VAL A 1 96 ? -33.668 -18.157 69.442 1.00 88.44 96 VAL A CA 1
ATOM 767 C C . VAL A 1 96 ? -32.730 -18.453 68.280 1.00 88.44 96 VAL A C 1
ATOM 769 O O . VAL A 1 96 ? -31.511 -18.441 68.444 1.00 88.44 96 VAL A O 1
ATOM 772 N N . THR A 1 97 ? -33.297 -18.717 67.106 1.00 87.31 97 THR A N 1
ATOM 773 C CA . THR A 1 97 ? -32.535 -18.842 65.860 1.00 87.31 97 THR A CA 1
ATOM 774 C C . THR A 1 97 ? -32.858 -17.660 64.958 1.00 87.31 97 THR A C 1
ATOM 776 O O . THR A 1 97 ? -34.003 -17.217 64.886 1.00 87.31 97 THR A O 1
ATOM 779 N N . THR A 1 98 ? -31.839 -17.129 64.291 1.00 86.88 98 THR A N 1
ATOM 780 C CA . THR A 1 98 ? -31.979 -16.094 63.265 1.00 86.88 98 THR A CA 1
ATOM 781 C C . THR A 1 98 ? -31.449 -16.654 61.956 1.00 86.88 98 THR A C 1
ATOM 783 O O . THR A 1 98 ? -30.311 -17.118 61.906 1.00 86.88 98 THR A O 1
ATOM 786 N N . GLN A 1 99 ? -32.276 -16.618 60.913 1.00 90.25 99 GLN A N 1
ATOM 787 C CA . GLN A 1 99 ? -31.943 -17.087 59.571 1.00 90.25 99 GLN A CA 1
ATOM 788 C C . GLN A 1 99 ? -32.206 -15.957 58.578 1.00 90.25 99 GLN A C 1
ATOM 790 O O . GL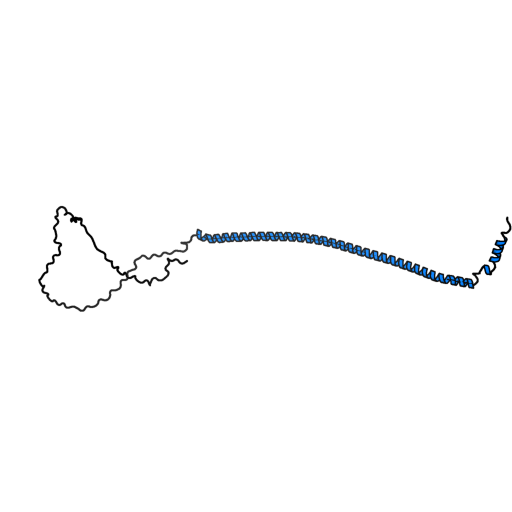N A 1 99 ? -33.253 -15.321 58.643 1.00 90.25 99 GLN A O 1
ATOM 795 N N . ILE A 1 100 ? -31.260 -15.737 57.668 1.00 91.94 100 ILE A N 1
ATOM 796 C CA . ILE A 1 100 ? -3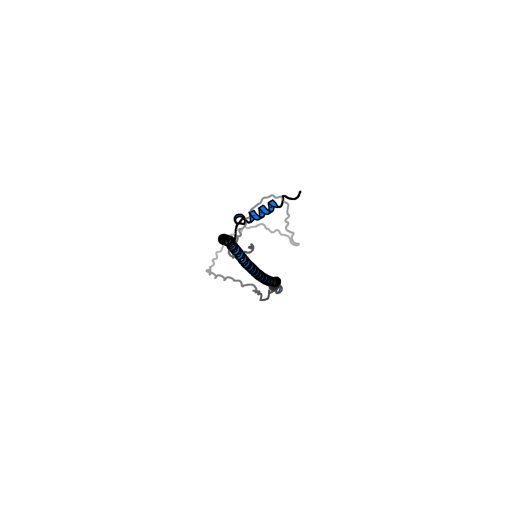1.406 -14.817 56.537 1.00 91.94 100 ILE A CA 1
ATOM 797 C C . ILE A 1 100 ? -31.842 -15.649 55.330 1.00 91.94 100 ILE A C 1
ATOM 799 O O . ILE A 1 100 ? -31.252 -16.706 55.068 1.00 91.94 100 ILE A O 1
ATOM 803 N N . TYR A 1 101 ? -32.892 -15.205 54.643 1.00 89.94 101 TYR A N 1
ATOM 804 C CA . TYR A 1 101 ? -33.440 -15.873 53.461 1.00 89.94 101 TYR A CA 1
ATOM 805 C C . TYR A 1 101 ? -32.865 -15.280 52.168 1.00 89.94 101 TYR A C 1
ATOM 807 O O . TYR A 1 101 ? -32.254 -14.211 52.161 1.00 89.94 101 TYR A O 1
ATOM 815 N N . GLU A 1 102 ? -33.038 -15.990 51.056 1.00 88.94 102 GLU A N 1
ATOM 816 C CA . GLU A 1 102 ? -32.598 -15.515 49.744 1.00 88.94 102 GLU A CA 1
ATOM 817 C C . GLU A 1 102 ? -33.304 -14.196 49.387 1.00 88.94 102 GLU A C 1
ATOM 819 O O . GLU A 1 102 ? -34.528 -14.101 49.448 1.00 88.94 102 GLU A O 1
ATOM 824 N N . GLY A 1 103 ? -32.520 -13.170 49.039 1.00 86.00 103 GLY A N 1
ATOM 825 C CA . GLY A 1 103 ? -33.016 -11.833 48.686 1.00 86.00 103 GLY A CA 1
ATOM 826 C C . GLY A 1 103 ? -33.125 -10.833 49.844 1.00 86.00 103 GLY A C 1
ATOM 827 O O . GLY A 1 103 ? -33.314 -9.652 49.583 1.00 86.00 103 GLY A O 1
ATOM 828 N N . ASP A 1 104 ? -32.936 -11.255 51.097 1.00 86.25 104 ASP A N 1
ATOM 829 C CA . ASP A 1 104 ? -33.117 -10.396 52.286 1.00 86.25 104 ASP A CA 1
ATOM 830 C C . ASP A 1 104 ? -31.983 -9.355 52.474 1.00 86.25 104 ASP A C 1
ATOM 832 O O . ASP A 1 104 ? -32.126 -8.374 53.196 1.00 86.25 104 ASP A O 1
ATOM 836 N N . LEU A 1 105 ? -30.843 -9.556 51.800 1.00 89.19 105 LEU A N 1
ATOM 837 C CA . LEU A 1 105 ? -29.659 -8.678 51.836 1.00 89.19 105 LEU A CA 1
ATOM 838 C C . LEU A 1 105 ? -29.304 -8.059 50.475 1.00 89.19 105 LEU A C 1
ATOM 840 O O . LEU A 1 105 ? -28.271 -7.403 50.360 1.00 89.19 105 LEU A O 1
ATOM 844 N N . PHE A 1 106 ? -30.095 -8.312 49.431 1.00 92.12 106 PHE A N 1
ATOM 845 C CA . PHE A 1 106 ? -29.761 -7.849 48.087 1.00 92.12 106 PHE A CA 1
ATOM 846 C C . PHE A 1 106 ? -30.111 -6.368 47.922 1.00 92.12 106 PHE A C 1
ATOM 848 O O . PHE A 1 106 ? -31.277 -5.988 48.028 1.00 92.12 106 PHE A O 1
ATOM 855 N N . ASP A 1 107 ? -29.102 -5.554 47.614 1.00 94.31 107 ASP A N 1
ATOM 856 C CA . ASP A 1 107 ? -29.271 -4.152 47.241 1.00 94.31 107 ASP A CA 1
ATOM 857 C C . ASP A 1 107 ? -28.999 -3.985 45.743 1.00 94.31 107 ASP A C 1
ATOM 859 O O . ASP A 1 107 ? -27.866 -4.112 45.273 1.00 94.31 107 ASP A O 1
ATOM 863 N N . PHE A 1 108 ? -30.059 -3.708 44.984 1.00 94.19 108 PHE A N 1
ATOM 864 C CA . PHE A 1 108 ? -29.974 -3.565 43.535 1.00 94.19 108 PHE A CA 1
ATOM 865 C C . PHE A 1 108 ? -29.042 -2.426 43.119 1.00 94.19 108 PHE A C 1
ATOM 867 O O . PHE A 1 108 ? -28.287 -2.585 42.159 1.00 94.19 108 PHE A O 1
ATOM 874 N N . ASP A 1 109 ? -29.069 -1.305 43.841 1.00 95.19 109 ASP A N 1
ATOM 875 C CA . ASP A 1 109 ? -28.338 -0.099 43.452 1.00 95.19 109 ASP A CA 1
ATOM 876 C C . ASP A 1 109 ? -26.824 -0.289 43.581 1.00 95.19 109 ASP A C 1
ATOM 878 O O . ASP A 1 109 ? -26.065 0.350 42.858 1.00 95.19 109 ASP A O 1
ATOM 882 N N . ILE A 1 110 ? -26.380 -1.193 44.460 1.00 95.31 110 ILE A N 1
ATOM 883 C CA . ILE A 1 110 ? -24.967 -1.553 44.627 1.00 95.31 110 ILE A CA 1
ATOM 884 C C . ILE A 1 110 ? -24.574 -2.637 43.622 1.00 95.31 110 ILE A C 1
ATOM 886 O O . ILE A 1 110 ? -23.539 -2.529 42.961 1.00 95.31 110 ILE A O 1
ATOM 890 N N . GLU A 1 111 ? -25.403 -3.668 43.473 1.00 93.88 111 GLU A N 1
ATOM 891 C CA . GLU A 1 111 ? -25.040 -4.856 42.694 1.00 93.88 111 GLU A CA 1
ATOM 892 C C . GLU A 1 111 ? -25.149 -4.658 41.175 1.00 93.88 111 GLU A C 1
ATOM 894 O O . GLU A 1 111 ? -24.502 -5.369 40.401 1.00 93.88 111 GLU A O 1
ATOM 899 N N . VAL A 1 112 ? -25.915 -3.665 40.711 1.00 96.88 112 VAL A N 1
ATOM 900 C CA . VAL A 1 112 ? -26.013 -3.334 39.278 1.00 96.88 112 VAL A CA 1
ATOM 901 C C . VAL A 1 112 ? -24.791 -2.568 38.754 1.00 96.88 112 VAL A C 1
ATOM 903 O O . VAL A 1 112 ? -24.486 -2.630 37.560 1.00 96.88 112 VAL A O 1
ATOM 906 N N . VAL A 1 113 ? -24.060 -1.872 39.630 1.00 97.06 113 VAL A N 1
ATOM 907 C CA . VAL A 1 113 ? -22.900 -1.035 39.273 1.00 97.06 113 VAL A CA 1
ATOM 908 C C . VAL A 1 113 ? -21.830 -1.795 38.479 1.00 97.06 113 VAL A C 1
ATOM 910 O O . VAL A 1 113 ? -21.502 -1.331 37.385 1.00 97.06 113 VAL A O 1
ATOM 913 N N . PRO A 1 114 ? -21.312 -2.960 38.924 1.00 97.62 114 PRO A N 1
ATOM 914 C CA . PRO A 1 114 ? -20.280 -3.680 38.173 1.00 97.62 114 PRO A CA 1
ATOM 915 C C . PRO A 1 114 ? -20.775 -4.177 36.809 1.00 97.62 114 PRO A C 1
ATOM 917 O O . PRO A 1 114 ? -20.004 -4.255 35.854 1.00 97.62 114 PRO A O 1
ATOM 920 N N . ILE A 1 115 ? -22.068 -4.494 36.687 1.00 97.12 115 ILE A N 1
ATOM 921 C CA . ILE A 1 115 ? -22.664 -4.928 35.417 1.00 97.12 115 ILE A CA 1
ATOM 922 C C . ILE A 1 115 ? -22.697 -3.753 34.436 1.00 97.12 115 ILE A C 1
ATOM 924 O O . ILE A 1 115 ? -22.278 -3.896 33.285 1.00 97.12 115 ILE A O 1
ATOM 928 N N . LEU A 1 116 ? -23.159 -2.586 34.890 1.00 97.69 116 LEU A N 1
ATOM 929 C CA . LEU A 1 116 ? -23.204 -1.377 34.070 1.00 97.69 116 LEU A CA 1
ATOM 930 C C . LEU A 1 116 ? -21.808 -0.905 33.674 1.00 97.69 116 LEU A C 1
ATOM 932 O O . LEU A 1 116 ? -21.609 -0.550 32.516 1.00 97.69 116 LEU A O 1
ATOM 936 N N . GLU A 1 117 ? -20.840 -0.945 34.588 1.00 97.06 117 GLU A N 1
ATOM 937 C CA . GLU A 1 117 ? -19.455 -0.567 34.302 1.00 97.06 117 GLU A CA 1
ATOM 938 C C . GLU A 1 117 ? -18.863 -1.422 33.177 1.00 97.06 117 GLU A C 1
ATOM 940 O O . GLU A 1 117 ? -18.281 -0.889 32.232 1.00 97.06 117 GLU A O 1
ATOM 945 N N . VAL A 1 118 ? -19.085 -2.739 33.215 1.00 98.31 118 VAL A N 1
ATOM 946 C CA . VAL A 1 118 ? -18.608 -3.643 32.162 1.00 98.31 118 VAL A CA 1
ATOM 947 C C . VAL A 1 118 ? -19.324 -3.394 30.837 1.00 98.31 118 VAL A C 1
ATOM 949 O O . VAL A 1 118 ? -18.671 -3.391 29.795 1.00 98.31 118 VAL A O 1
ATOM 952 N N . ILE A 1 119 ? -20.645 -3.190 30.844 1.00 98.31 119 ILE A N 1
ATOM 953 C CA . ILE A 1 119 ? -21.405 -2.941 29.609 1.00 98.31 119 ILE A CA 1
ATOM 954 C C . ILE A 1 119 ? -20.958 -1.622 28.979 1.00 98.31 119 ILE A C 1
ATOM 956 O O . ILE A 1 119 ? -20.580 -1.599 27.810 1.00 98.31 119 ILE A O 1
ATOM 960 N N . VAL A 1 120 ? -20.947 -0.538 29.752 1.00 98.44 120 VAL A N 1
ATOM 961 C CA . VAL A 1 120 ? -20.556 0.787 29.261 1.00 98.44 120 VAL A CA 1
ATOM 962 C C . VAL A 1 120 ? -19.095 0.773 28.816 1.00 98.44 120 VAL A C 1
ATOM 964 O O . VAL A 1 120 ? -18.806 1.187 27.696 1.00 98.44 120 VAL A O 1
ATOM 967 N N . GLY A 1 121 ? -18.194 0.214 29.627 1.00 98.44 121 GLY A N 1
ATOM 968 C CA . GLY A 1 121 ? -16.774 0.101 29.295 1.00 98.44 121 GLY A CA 1
ATOM 969 C C . GLY A 1 121 ? -16.542 -0.643 27.983 1.00 98.44 121 GLY A C 1
ATOM 970 O O . GLY A 1 121 ? -15.908 -0.101 27.080 1.00 98.44 121 GLY A O 1
ATOM 971 N N . LYS A 1 122 ? -17.138 -1.833 27.827 1.00 98.38 122 LYS A N 1
ATOM 972 C CA . LYS A 1 122 ? -17.003 -2.622 26.593 1.00 98.38 122 LYS A CA 1
ATOM 973 C C . LYS A 1 122 ? -17.624 -1.942 25.382 1.00 98.38 122 LYS A C 1
ATOM 975 O O . LYS A 1 122 ? -17.038 -2.002 24.310 1.00 98.38 122 LYS A O 1
ATOM 980 N N . THR A 1 123 ? -18.789 -1.309 25.528 1.00 98.44 123 THR A N 1
ATOM 981 C CA . THR A 1 123 ? -19.426 -0.614 24.397 1.00 98.44 123 THR A CA 1
ATOM 982 C C . THR A 1 123 ? -18.579 0.554 23.904 1.00 98.44 123 THR A C 1
ATOM 984 O O . THR A 1 123 ? -18.396 0.693 22.699 1.00 98.44 123 THR A O 1
ATOM 987 N N . ILE A 1 124 ? -18.007 1.347 24.817 1.00 98.44 124 ILE A N 1
ATOM 988 C CA . ILE A 1 124 ? -17.132 2.465 24.455 1.00 98.44 124 ILE A CA 1
ATOM 989 C C . ILE A 1 124 ? -15.839 1.944 23.825 1.00 98.44 124 ILE A C 1
ATOM 991 O O . ILE A 1 124 ? -15.464 2.414 22.755 1.00 98.44 124 ILE A O 1
ATOM 995 N N . GLU A 1 125 ? -15.188 0.958 24.445 1.00 98.12 125 GLU A N 1
ATOM 996 C CA . GLU A 1 125 ? -13.950 0.362 23.931 1.00 98.12 125 GLU A CA 1
ATOM 997 C C . GLU A 1 125 ? -14.145 -0.219 22.527 1.00 98.12 125 GLU A C 1
ATOM 999 O O . GLU A 1 125 ? -13.389 0.111 21.616 1.00 98.12 125 GLU A O 1
ATOM 1004 N N . GLN A 1 126 ? -15.201 -1.011 22.331 1.00 98.44 126 GLN A N 1
ATOM 1005 C CA . GLN A 1 126 ? -15.526 -1.584 21.031 1.00 98.44 126 GLN A CA 1
ATOM 1006 C C . GLN A 1 126 ? -15.811 -0.489 19.994 1.00 98.44 126 GLN A C 1
ATOM 1008 O O . GLN A 1 126 ? -15.239 -0.524 18.910 1.00 98.44 126 GLN A O 1
ATOM 1013 N N . SER A 1 127 ? -16.628 0.515 20.336 1.00 98.50 127 SER A N 1
ATOM 1014 C CA . SER A 1 127 ? -16.938 1.612 19.408 1.00 98.50 127 SER A CA 1
ATOM 1015 C C . SER A 1 127 ? -15.703 2.427 19.013 1.00 98.50 127 SER A C 1
ATOM 1017 O O . SER A 1 127 ? -15.581 2.842 17.864 1.00 98.50 127 SER A O 1
ATOM 1019 N N . LEU A 1 128 ? -14.760 2.632 19.938 1.00 98.44 128 LEU A N 1
ATOM 1020 C CA . LEU A 1 128 ? -13.523 3.350 19.653 1.00 98.44 128 LEU A CA 1
ATOM 1021 C C . LEU A 1 128 ? -12.625 2.553 18.702 1.00 98.44 128 LEU A C 1
ATOM 1023 O O . LEU A 1 128 ? -12.080 3.131 17.765 1.00 98.44 128 LEU A O 1
ATOM 1027 N N . LEU A 1 129 ? -12.488 1.244 18.930 1.00 98.44 129 LEU A N 1
ATOM 1028 C CA . LEU A 1 129 ? -11.706 0.369 18.056 1.00 98.44 129 LEU A CA 1
ATOM 1029 C C . LEU A 1 129 ? -12.288 0.329 16.641 1.00 98.44 129 LEU A C 1
ATOM 1031 O O . LEU A 1 129 ? -11.545 0.514 15.683 1.00 98.44 129 LEU A O 1
ATOM 1035 N N . GLU A 1 130 ? -13.608 0.182 16.511 1.00 98.44 130 GLU A N 1
ATOM 1036 C CA . GLU A 1 130 ? -14.285 0.171 15.209 1.00 98.44 130 GLU A CA 1
ATOM 1037 C C . GLU A 1 130 ? -14.043 1.476 14.434 1.00 98.44 130 GLU A C 1
ATOM 1039 O O . GLU A 1 130 ? -13.669 1.438 13.263 1.00 98.44 130 GLU A O 1
ATOM 1044 N N . ILE A 1 131 ? -14.166 2.635 15.091 1.00 98.75 131 ILE A N 1
ATOM 1045 C CA . ILE A 1 131 ? -13.914 3.937 14.450 1.00 98.75 131 ILE A CA 1
ATOM 1046 C C . ILE A 1 131 ? -12.453 4.062 13.996 1.00 98.75 131 ILE A C 1
ATOM 1048 O O . ILE A 1 131 ? -12.191 4.531 12.888 1.00 98.75 131 ILE A O 1
ATOM 1052 N N . MET A 1 132 ? -11.498 3.641 14.831 1.00 98.25 132 MET A N 1
ATOM 1053 C CA . MET A 1 132 ? -10.076 3.687 14.478 1.00 98.25 132 MET A CA 1
ATOM 1054 C C . MET A 1 132 ? -9.755 2.782 13.282 1.00 98.25 132 MET A C 1
ATOM 1056 O O . MET A 1 132 ? -9.022 3.193 12.382 1.00 98.25 132 MET A O 1
ATOM 1060 N N . GLU A 1 133 ? -10.322 1.576 13.248 1.00 98.31 133 GLU A N 1
ATOM 1061 C CA . GLU A 1 133 ? -10.166 0.643 12.129 1.00 98.31 133 GLU A CA 1
ATOM 1062 C C . GLU A 1 133 ? -10.788 1.194 10.836 1.00 98.31 133 GLU A C 1
ATOM 1064 O O . GLU A 1 133 ? -10.186 1.095 9.762 1.00 98.31 133 GLU A O 1
ATOM 1069 N N . GLU A 1 134 ? -11.971 1.809 10.916 1.00 98.31 134 GLU A N 1
ATOM 1070 C CA . GLU A 1 134 ? -12.622 2.439 9.763 1.00 98.31 134 GLU A CA 1
ATOM 1071 C C . GLU A 1 134 ? -11.791 3.594 9.190 1.00 98.31 134 GLU A C 1
ATOM 1073 O O . GLU A 1 134 ? -11.637 3.693 7.966 1.00 98.31 134 GLU A O 1
ATOM 1078 N N . GLU A 1 135 ? -11.222 4.437 10.053 1.00 98.31 135 GLU A N 1
ATOM 1079 C CA . GLU A 1 135 ? -10.357 5.545 9.646 1.00 98.31 135 GLU A CA 1
ATOM 1080 C C . GLU A 1 135 ? -9.057 5.037 9.001 1.00 98.31 135 GLU A C 1
ATOM 1082 O O . GLU A 1 135 ? -8.657 5.519 7.936 1.00 98.31 135 GLU A O 1
ATOM 1087 N N . GLU A 1 136 ? -8.419 4.017 9.581 1.00 98.19 136 GLU A N 1
ATOM 1088 C CA . GLU A 1 136 ? -7.228 3.394 8.996 1.00 98.19 136 GLU A CA 1
ATOM 1089 C C . GLU A 1 136 ? -7.529 2.801 7.611 1.00 98.19 136 GLU A C 1
ATOM 1091 O O . GLU A 1 136 ? -6.803 3.060 6.642 1.00 98.19 136 GLU A O 1
ATOM 1096 N N . LEU A 1 137 ? -8.631 2.056 7.479 1.00 98.31 137 LEU A N 1
ATOM 1097 C CA . LEU A 1 137 ? -9.055 1.487 6.201 1.00 98.31 137 LEU A CA 1
ATOM 1098 C C . LEU A 1 137 ? -9.367 2.570 5.163 1.00 98.31 137 LEU A C 1
ATOM 1100 O O . LEU A 1 137 ? -9.059 2.383 3.980 1.00 98.31 137 LEU A O 1
ATOM 1104 N N . ALA A 1 138 ? -9.967 3.691 5.566 1.00 98.31 138 ALA A N 1
ATOM 1105 C CA . ALA A 1 138 ? -10.212 4.824 4.677 1.00 98.31 138 ALA A CA 1
ATOM 1106 C C . ALA A 1 138 ? -8.893 5.423 4.162 1.00 98.31 138 ALA A C 1
ATOM 1108 O O . ALA A 1 138 ? -8.728 5.567 2.945 1.00 98.31 138 ALA A O 1
ATOM 1109 N N . ASN A 1 139 ? -7.930 5.653 5.058 1.00 98.38 139 ASN A N 1
ATOM 1110 C CA . ASN A 1 139 ? -6.606 6.177 4.722 1.00 98.38 139 ASN A CA 1
ATOM 1111 C C . ASN A 1 139 ? -5.841 5.247 3.766 1.00 98.38 139 ASN A C 1
ATOM 1113 O O . ASN A 1 139 ? -5.298 5.695 2.753 1.00 98.38 139 ASN A O 1
ATOM 1117 N N . LEU A 1 140 ? -5.835 3.936 4.028 1.00 98.38 140 LEU A N 1
ATOM 1118 C CA . LEU A 1 140 ? -5.187 2.956 3.147 1.00 98.38 140 LEU A CA 1
ATOM 1119 C C . LEU A 1 140 ? -5.836 2.916 1.760 1.00 98.38 140 LEU A C 1
ATOM 1121 O O . LEU A 1 140 ? -5.136 2.855 0.747 1.00 98.38 140 LEU A O 1
ATOM 1125 N N . ARG A 1 141 ? -7.170 2.985 1.691 1.00 98.31 141 ARG A N 1
ATOM 1126 C CA . ARG A 1 141 ? -7.896 3.036 0.413 1.00 98.31 141 ARG A CA 1
ATOM 1127 C C . ARG A 1 141 ? -7.592 4.315 -0.362 1.00 98.31 141 ARG A C 1
ATOM 1129 O O . ARG A 1 141 ? -7.479 4.258 -1.581 1.00 98.31 141 ARG A O 1
ATOM 1136 N N . GLU A 1 142 ? -7.464 5.456 0.310 1.00 98.38 142 GLU A N 1
ATOM 1137 C CA . GLU A 1 142 ? -7.048 6.716 -0.320 1.00 98.38 142 GLU A CA 1
ATOM 1138 C C . GLU A 1 142 ? -5.645 6.623 -0.911 1.00 98.38 142 GLU A C 1
ATOM 1140 O O . GLU A 1 142 ? -5.445 6.966 -2.078 1.00 98.38 142 GLU A O 1
ATOM 1145 N N . GLN A 1 143 ? -4.695 6.085 -0.146 1.00 98.25 143 GLN A N 1
ATOM 1146 C CA . GLN A 1 143 ? -3.329 5.870 -0.618 1.00 98.25 143 GLN A CA 1
ATOM 1147 C C . GLN A 1 143 ? -3.277 4.919 -1.818 1.00 98.25 143 GLN A C 1
ATOM 1149 O O . GLN A 1 143 ? -2.576 5.202 -2.791 1.00 98.25 143 GLN A O 1
ATOM 1154 N N . GLN A 1 144 ? -4.040 3.821 -1.783 1.00 98.12 144 GLN A N 1
ATOM 1155 C CA . GLN A 1 144 ? -4.141 2.886 -2.906 1.00 98.12 144 GLN A CA 1
ATOM 1156 C C . GLN A 1 144 ? -4.712 3.562 -4.154 1.00 98.12 144 GLN A C 1
ATOM 1158 O O . GLN A 1 144 ? -4.101 3.456 -5.214 1.00 98.12 144 GLN A O 1
ATOM 1163 N N . ARG A 1 145 ? -5.818 4.311 -4.029 1.00 98.19 145 ARG A N 1
ATOM 1164 C CA . ARG A 1 145 ? -6.408 5.048 -5.160 1.00 98.19 145 ARG A CA 1
ATOM 1165 C C . ARG A 1 145 ? -5.412 6.024 -5.775 1.00 98.19 145 ARG A C 1
ATOM 1167 O O . ARG A 1 145 ? -5.198 5.995 -6.980 1.00 98.19 145 ARG A O 1
ATOM 1174 N N . HIS A 1 146 ? -4.749 6.830 -4.948 1.00 98.31 146 HIS A N 1
ATOM 1175 C CA . HIS A 1 146 ? -3.753 7.788 -5.423 1.00 98.31 146 HIS A CA 1
ATOM 1176 C C . HIS A 1 146 ? -2.579 7.093 -6.134 1.00 98.31 146 HIS A C 1
ATOM 1178 O O . HIS A 1 146 ? -2.102 7.552 -7.172 1.00 98.31 146 HIS A O 1
ATOM 1184 N N . PHE A 1 147 ? -2.113 5.961 -5.601 1.00 98.25 147 PHE A N 1
ATOM 1185 C CA . PHE A 1 147 ? -1.059 5.173 -6.237 1.00 98.25 147 PHE A CA 1
ATOM 1186 C C . PHE A 1 147 ? -1.503 4.579 -7.582 1.00 98.25 147 PHE A C 1
ATOM 1188 O O . PHE A 1 147 ? -0.745 4.612 -8.551 1.00 98.25 147 PHE A O 1
ATOM 1195 N N . GLU A 1 148 ? -2.724 4.054 -7.663 1.00 98.19 148 GLU A N 1
ATOM 1196 C CA . GLU A 1 148 ? -3.291 3.513 -8.900 1.00 98.19 148 GLU A CA 1
ATOM 1197 C C . GLU A 1 148 ? -3.488 4.594 -9.964 1.00 98.19 148 GLU A C 1
ATOM 1199 O O . GLU A 1 148 ? -3.152 4.367 -11.128 1.00 98.19 148 GLU A O 1
ATOM 1204 N N . GLU A 1 149 ? -3.959 5.779 -9.571 1.00 98.19 149 GLU A N 1
ATOM 1205 C CA . GLU A 1 149 ? -4.090 6.940 -10.452 1.00 98.19 149 GLU A CA 1
ATOM 1206 C C . GLU A 1 149 ? -2.736 7.329 -11.051 1.00 98.19 149 GLU A C 1
ATOM 1208 O O . GLU A 1 149 ? -2.607 7.386 -12.277 1.00 98.19 149 GLU A O 1
ATOM 1213 N N . LEU A 1 150 ? -1.704 7.495 -10.215 1.00 98.25 150 LEU A N 1
ATOM 1214 C CA . LEU A 1 150 ? -0.345 7.790 -10.678 1.00 98.25 150 LEU A CA 1
ATOM 1215 C C . LEU A 1 150 ? 0.183 6.704 -11.614 1.00 98.25 150 LEU A C 1
ATOM 1217 O O . LEU A 1 150 ? 0.637 7.007 -12.716 1.00 98.25 150 LEU A O 1
ATOM 1221 N N . ARG A 1 151 ? 0.060 5.435 -11.221 1.00 98.31 151 ARG A N 1
ATOM 1222 C CA . ARG A 1 151 ? 0.515 4.304 -12.034 1.00 98.31 151 ARG A CA 1
ATOM 1223 C C . ARG A 1 151 ? -0.201 4.248 -13.383 1.00 98.31 151 ARG A C 1
ATOM 1225 O O . ARG A 1 151 ? 0.414 3.918 -14.396 1.00 98.31 151 ARG A O 1
ATOM 1232 N N . SER A 1 152 ? -1.499 4.547 -13.408 1.00 98.06 152 SER A N 1
ATOM 1233 C CA . SER A 1 152 ? -2.282 4.579 -14.644 1.00 98.06 152 SER A CA 1
ATOM 1234 C C . SER A 1 152 ? -1.825 5.710 -15.569 1.00 98.06 152 SER A C 1
ATOM 1236 O O . SER A 1 152 ? -1.660 5.482 -16.768 1.00 98.06 152 SER A O 1
ATOM 1238 N N . ALA A 1 153 ? -1.533 6.891 -15.016 1.00 98.25 153 ALA A N 1
ATOM 1239 C CA . ALA A 1 153 ? -1.016 8.028 -15.768 1.00 98.25 153 ALA A CA 1
ATOM 1240 C C . ALA A 1 153 ? 0.387 7.745 -16.329 1.00 98.25 153 ALA A C 1
ATOM 1242 O O . ALA A 1 153 ? 0.639 7.984 -17.511 1.00 98.25 153 ALA A O 1
ATOM 1243 N N . GLU A 1 154 ? 1.276 7.167 -15.517 1.00 97.81 154 GLU A N 1
ATOM 1244 C CA . GLU A 1 154 ? 2.620 6.755 -15.936 1.00 97.81 154 GLU A CA 1
ATOM 1245 C C . GLU A 1 154 ? 2.575 5.727 -17.072 1.00 97.81 154 GLU A C 1
ATOM 1247 O O . GLU A 1 154 ? 3.315 5.849 -18.048 1.00 97.81 154 GLU A O 1
ATOM 1252 N N . LEU A 1 155 ? 1.680 4.740 -16.984 1.00 98.38 155 LEU A N 1
ATOM 1253 C CA . LEU A 1 155 ? 1.527 3.710 -18.010 1.00 98.38 155 LEU A CA 1
ATOM 1254 C C . LEU A 1 155 ? 1.059 4.307 -19.343 1.00 98.38 155 LEU A C 1
ATOM 1256 O O . LEU A 1 155 ? 1.595 3.950 -20.394 1.00 98.38 155 LEU A O 1
ATOM 1260 N N . VAL A 1 156 ? 0.097 5.233 -19.311 1.00 97.88 156 VAL A N 1
ATOM 1261 C CA . VAL A 1 156 ? -0.380 5.935 -20.514 1.00 97.88 156 VAL A CA 1
ATOM 1262 C C . VAL A 1 156 ? 0.742 6.764 -21.147 1.00 97.88 156 VAL A C 1
ATOM 1264 O O . VAL A 1 156 ? 0.933 6.724 -22.365 1.00 97.88 156 VAL A O 1
ATOM 1267 N N . GLU A 1 157 ? 1.524 7.477 -20.338 1.00 96.94 157 GLU A N 1
ATOM 1268 C CA . GLU A 1 157 ? 2.672 8.248 -20.823 1.00 96.94 157 GLU A CA 1
ATOM 1269 C C . GLU A 1 157 ? 3.759 7.353 -21.428 1.00 96.94 157 GLU A C 1
ATOM 1271 O O . GLU A 1 157 ? 4.272 7.650 -22.511 1.00 96.94 157 GLU A O 1
ATOM 1276 N N . GLN A 1 158 ? 4.063 6.220 -20.792 1.00 97.81 158 GLN A N 1
ATOM 1277 C CA . GLN A 1 158 ? 5.016 5.248 -21.322 1.00 97.81 158 GLN A CA 1
ATOM 1278 C C . GLN A 1 158 ? 4.565 4.706 -22.683 1.00 97.81 158 GLN A C 1
ATOM 1280 O O . GLN A 1 158 ? 5.369 4.670 -23.615 1.00 97.81 158 GLN A O 1
ATOM 1285 N N . GLN A 1 159 ? 3.288 4.337 -22.825 1.00 97.12 159 GLN A N 1
ATOM 1286 C CA . GLN A 1 159 ? 2.735 3.881 -24.105 1.00 97.12 159 GLN A CA 1
ATOM 1287 C C . GLN A 1 159 ? 2.862 4.956 -25.188 1.00 97.12 159 GLN A C 1
ATOM 1289 O O . GLN A 1 159 ? 3.283 4.666 -26.309 1.00 97.12 159 GLN A O 1
ATOM 1294 N N . ARG A 1 160 ? 2.568 6.217 -24.848 1.00 97.62 160 ARG A N 1
ATOM 1295 C CA . ARG A 1 160 ? 2.711 7.347 -25.774 1.00 97.62 160 ARG A CA 1
ATOM 1296 C C . ARG A 1 160 ? 4.156 7.518 -26.251 1.00 97.62 160 ARG A C 1
ATOM 1298 O O . ARG A 1 160 ? 4.382 7.727 -27.445 1.00 97.62 160 ARG A O 1
ATOM 1305 N N . LEU A 1 161 ? 5.126 7.435 -25.337 1.00 97.81 161 LEU A N 1
ATOM 1306 C CA . LEU A 1 161 ? 6.551 7.531 -25.666 1.00 97.81 161 LEU A CA 1
ATOM 1307 C C . LEU A 1 161 ? 7.015 6.346 -26.520 1.00 97.81 161 LEU A C 1
ATOM 1309 O O . LEU A 1 161 ? 7.707 6.547 -27.516 1.00 97.81 161 LEU A O 1
ATOM 1313 N N . GLU A 1 162 ? 6.602 5.128 -26.177 1.00 97.62 162 GLU A N 1
ATOM 1314 C CA . GLU A 1 162 ? 6.976 3.920 -26.914 1.00 97.62 162 GLU A CA 1
ATOM 1315 C C . GLU A 1 162 ? 6.455 3.946 -28.357 1.00 97.62 162 GLU A C 1
ATOM 1317 O O . GLU A 1 162 ? 7.190 3.625 -29.297 1.00 97.62 162 GLU A O 1
ATOM 1322 N N . GLU A 1 163 ? 5.213 4.387 -28.565 1.00 97.06 163 GLU A N 1
ATOM 1323 C CA . GLU A 1 163 ? 4.665 4.560 -29.909 1.00 97.06 163 GLU A CA 1
ATOM 1324 C C . GLU A 1 163 ? 5.432 5.600 -30.727 1.00 97.06 163 GLU A C 1
ATOM 1326 O O . GLU A 1 163 ? 5.666 5.397 -31.924 1.00 97.06 163 GLU A O 1
ATOM 1331 N N . HIS A 1 164 ? 5.819 6.711 -30.103 1.00 96.44 164 HIS A N 1
ATOM 1332 C CA . HIS A 1 164 ? 6.602 7.752 -30.755 1.00 96.44 164 HIS A CA 1
ATOM 1333 C C . HIS A 1 164 ? 8.000 7.246 -31.138 1.00 96.44 164 HIS A C 1
ATOM 1335 O O . HIS A 1 164 ? 8.410 7.382 -32.294 1.00 96.44 164 HIS A O 1
ATOM 1341 N N . ASP A 1 165 ? 8.691 6.575 -30.219 1.00 96.81 165 ASP A N 1
ATOM 1342 C CA . ASP A 1 165 ? 9.995 5.958 -30.469 1.00 96.81 165 ASP A CA 1
ATOM 1343 C C . ASP A 1 165 ? 9.924 4.899 -31.568 1.00 96.81 165 ASP A C 1
ATOM 1345 O O . ASP A 1 165 ? 10.830 4.797 -32.400 1.00 96.81 165 ASP A O 1
ATOM 1349 N N . ARG A 1 166 ? 8.841 4.113 -31.610 1.00 97.56 166 ARG A N 1
ATOM 1350 C CA . ARG A 1 166 ? 8.606 3.142 -32.682 1.00 97.56 166 ARG A CA 1
ATOM 1351 C C . ARG A 1 166 ? 8.538 3.836 -34.040 1.00 97.56 166 ARG A C 1
ATOM 1353 O O . ARG A 1 166 ? 9.236 3.409 -34.958 1.00 97.56 166 ARG A O 1
ATOM 1360 N N . ARG A 1 167 ? 7.770 4.926 -34.162 1.00 96.50 167 ARG A N 1
ATOM 1361 C CA . ARG A 1 167 ? 7.678 5.706 -35.412 1.00 96.50 167 ARG A CA 1
ATOM 1362 C C . ARG A 1 167 ? 9.036 6.273 -35.817 1.00 96.50 167 ARG A C 1
ATOM 1364 O O . ARG A 1 167 ? 9.446 6.086 -36.957 1.00 96.50 167 ARG A O 1
ATOM 1371 N N . GLN A 1 168 ? 9.773 6.873 -34.882 1.00 96.38 168 GLN A N 1
ATOM 1372 C CA . GLN A 1 168 ? 11.103 7.421 -35.169 1.00 96.38 168 GLN A CA 1
ATOM 1373 C C . GLN A 1 168 ? 12.103 6.347 -35.608 1.00 96.38 168 GLN A C 1
ATOM 1375 O O . GLN A 1 168 ? 12.876 6.565 -36.541 1.00 96.38 168 GLN A O 1
ATOM 1380 N N . LYS A 1 169 ? 12.088 5.169 -34.974 1.00 96.75 169 LYS A N 1
ATOM 1381 C CA . LYS A 1 169 ? 12.936 4.037 -35.375 1.00 96.75 169 LYS A CA 1
ATOM 1382 C C . LYS A 1 169 ? 12.565 3.524 -36.762 1.00 96.75 169 LYS A C 1
ATOM 1384 O O . LYS A 1 169 ? 13.460 3.254 -37.558 1.00 96.75 169 LYS A O 1
ATOM 1389 N N . GLU A 1 170 ? 11.273 3.404 -37.062 1.00 97.31 170 GLU A N 1
ATOM 1390 C CA . GLU A 1 170 ? 10.787 3.002 -38.386 1.00 97.31 170 GLU A CA 1
ATOM 1391 C C . GLU A 1 170 ? 11.201 4.015 -39.467 1.00 97.31 170 GLU A C 1
ATOM 1393 O O . GLU A 1 170 ? 11.698 3.622 -40.524 1.00 97.31 170 GLU A O 1
ATOM 1398 N N . GLU A 1 171 ? 11.053 5.313 -39.200 1.00 96.31 171 GLU A N 1
ATOM 1399 C CA . GLU A 1 171 ? 11.479 6.391 -40.100 1.00 96.31 171 GLU A CA 1
ATOM 1400 C C . GLU A 1 171 ? 12.998 6.410 -40.292 1.00 96.31 171 GLU A C 1
ATOM 1402 O O . GLU A 1 171 ? 13.479 6.427 -41.427 1.00 96.31 171 GLU A O 1
ATOM 1407 N N . GLY A 1 172 ? 13.766 6.331 -39.205 1.00 97.56 172 GLY A N 1
ATOM 1408 C CA . GLY A 1 172 ? 15.224 6.273 -39.253 1.00 97.56 172 GLY A CA 1
ATOM 1409 C C . GLY A 1 172 ? 15.732 5.030 -39.985 1.00 97.56 172 GLY A C 1
ATOM 1410 O O . GLY A 1 172 ? 16.698 5.105 -40.745 1.00 97.56 172 GLY A O 1
ATOM 1411 N N . LEU A 1 173 ? 15.073 3.879 -39.820 1.00 97.25 173 LEU A N 1
ATOM 1412 C CA . LEU A 1 173 ? 15.413 2.664 -40.560 1.00 97.25 173 LEU A CA 1
ATOM 1413 C C . LEU A 1 173 ? 15.172 2.848 -42.061 1.00 97.25 173 LEU A C 1
ATOM 1415 O O . LEU A 1 173 ? 16.059 2.520 -42.849 1.00 97.25 173 LEU A O 1
ATOM 1419 N N . LYS A 1 174 ? 14.023 3.414 -42.454 1.00 96.44 174 LYS A N 1
ATOM 1420 C CA . LYS A 1 174 ? 13.721 3.725 -43.862 1.00 96.44 174 LYS A CA 1
ATOM 1421 C C . LYS A 1 174 ? 14.777 4.651 -44.466 1.00 96.44 174 LYS A C 1
ATOM 1423 O O . LYS A 1 174 ? 15.380 4.303 -45.474 1.00 96.44 174 LYS A O 1
ATOM 1428 N N . GLN A 1 175 ? 15.101 5.751 -43.785 1.00 95.12 175 GLN A N 1
ATOM 1429 C CA . GLN A 1 175 ? 16.132 6.689 -44.244 1.00 95.12 175 GLN A CA 1
ATOM 1430 C C . GLN A 1 175 ? 17.506 6.022 -44.404 1.00 95.12 175 GLN A C 1
ATOM 1432 O O . GLN A 1 175 ? 18.211 6.277 -45.381 1.00 95.12 175 GLN A O 1
ATOM 1437 N N . ASN A 1 176 ? 17.893 5.145 -43.473 1.00 96.31 176 ASN A N 1
ATOM 1438 C CA . ASN A 1 176 ? 19.157 4.412 -43.557 1.00 96.31 176 ASN A CA 1
ATOM 1439 C C . ASN A 1 176 ? 19.197 3.452 -44.755 1.00 96.31 176 ASN A C 1
ATOM 1441 O O . ASN A 1 176 ? 20.241 3.326 -45.405 1.00 96.31 176 ASN A O 1
ATOM 1445 N N . LEU A 1 177 ? 18.081 2.778 -45.049 1.00 96.69 177 LEU A N 1
ATOM 1446 C CA . LEU A 1 177 ? 17.956 1.911 -46.220 1.00 96.69 177 LEU A CA 1
ATOM 1447 C C . LEU A 1 177 ? 18.088 2.728 -47.511 1.00 96.69 177 LEU A C 1
ATOM 1449 O O . LEU A 1 177 ? 18.958 2.412 -48.324 1.00 96.69 177 LEU A O 1
ATOM 1453 N N . ASP A 1 178 ? 17.353 3.832 -47.632 1.00 95.75 178 ASP A N 1
ATOM 1454 C CA . ASP A 1 178 ? 17.403 4.715 -48.804 1.00 95.75 178 ASP A CA 1
ATOM 1455 C C . ASP A 1 178 ? 18.816 5.291 -49.017 1.00 95.75 178 ASP A C 1
ATOM 1457 O O . ASP A 1 178 ? 19.365 5.271 -50.124 1.00 95.75 178 ASP A O 1
ATOM 1461 N N . CYS A 1 179 ? 19.472 5.749 -47.944 1.00 96.69 179 CYS A N 1
ATOM 1462 C CA . CYS A 1 179 ? 20.860 6.221 -47.996 1.00 96.69 179 CYS A CA 1
ATOM 1463 C C . CYS A 1 179 ? 21.819 5.126 -48.477 1.00 96.69 179 CYS A C 1
ATOM 1465 O O . CYS A 1 179 ? 22.735 5.388 -49.265 1.00 96.69 179 CYS A O 1
ATOM 1467 N N . LYS A 1 180 ? 21.624 3.886 -48.015 1.00 96.81 180 LYS A N 1
ATOM 1468 C CA . LYS A 1 180 ? 22.451 2.745 -48.417 1.00 96.81 180 LYS A CA 1
ATOM 1469 C C . LYS A 1 180 ? 22.255 2.412 -49.894 1.00 96.81 180 LYS A C 1
ATOM 1471 O O . LYS A 1 180 ? 23.253 2.174 -50.577 1.00 96.81 180 LYS A O 1
ATOM 1476 N N . GLU A 1 181 ? 21.021 2.420 -50.384 1.00 96.00 181 GLU A N 1
ATOM 1477 C CA . GLU A 1 181 ? 20.707 2.179 -51.796 1.00 96.00 181 GLU A CA 1
ATOM 1478 C C . GLU A 1 181 ? 21.324 3.246 -52.702 1.00 96.00 181 GLU A C 1
ATOM 1480 O O . GLU A 1 181 ? 22.030 2.912 -53.660 1.00 96.00 181 GLU A O 1
ATOM 1485 N N . ASN A 1 182 ? 21.170 4.519 -52.335 1.00 96.00 182 ASN A N 1
ATOM 1486 C CA . ASN A 1 182 ? 21.780 5.642 -53.046 1.00 96.00 182 ASN A CA 1
ATOM 1487 C C . ASN A 1 182 ? 23.312 5.561 -53.051 1.00 96.00 182 ASN A C 1
ATOM 1489 O O . ASN A 1 182 ? 23.957 5.808 -54.070 1.00 96.00 182 ASN A O 1
ATOM 1493 N N . ARG A 1 183 ? 23.928 5.151 -51.938 1.00 95.81 183 ARG A N 1
ATOM 1494 C CA . ARG A 1 183 ? 25.383 4.963 -51.880 1.00 95.81 183 ARG A CA 1
ATOM 1495 C C . ARG A 1 183 ? 25.851 3.842 -52.811 1.00 95.81 183 ARG A C 1
ATOM 1497 O O . ARG A 1 183 ? 26.866 3.993 -53.489 1.00 95.81 183 ARG A O 1
ATOM 1504 N N . ILE A 1 184 ? 25.119 2.727 -52.867 1.00 97.12 184 ILE A N 1
ATOM 1505 C CA . ILE A 1 184 ? 25.441 1.602 -53.757 1.00 97.12 184 ILE A CA 1
ATOM 1506 C C . ILE A 1 184 ? 25.295 2.016 -55.227 1.00 97.12 184 ILE A C 1
ATOM 1508 O O . ILE A 1 184 ? 26.144 1.652 -56.045 1.00 97.12 184 ILE A O 1
ATOM 1512 N N . SER A 1 185 ? 24.253 2.772 -55.581 1.00 96.38 185 SER A N 1
ATOM 1513 C CA . SER A 1 185 ? 24.040 3.225 -56.961 1.00 96.38 185 SER A CA 1
ATOM 1514 C C . SER A 1 185 ? 25.141 4.186 -57.421 1.00 96.38 185 SER A C 1
ATOM 1516 O O . SER A 1 185 ? 25.693 3.995 -58.507 1.00 96.38 185 SER A O 1
ATOM 1518 N N . GLN A 1 186 ? 25.549 5.128 -56.566 1.00 95.56 186 GLN A N 1
ATOM 1519 C CA . GLN A 1 186 ? 26.678 6.028 -56.825 1.00 95.56 186 GLN A CA 1
ATOM 1520 C C . GLN A 1 186 ? 27.985 5.256 -57.025 1.00 95.56 186 GLN A C 1
ATOM 1522 O O . GLN A 1 186 ? 28.671 5.457 -58.025 1.00 95.56 186 GLN A O 1
ATOM 1527 N N . GLN A 1 187 ? 28.305 4.317 -56.127 1.00 96.19 187 GLN A N 1
ATOM 1528 C CA . GLN A 1 187 ? 29.508 3.486 -56.253 1.00 96.19 187 GLN A CA 1
ATOM 1529 C C . GLN A 1 187 ? 29.513 2.674 -57.553 1.00 96.19 187 GLN A C 1
ATOM 1531 O O . GLN A 1 187 ? 30.538 2.597 -58.229 1.00 96.19 187 GLN A O 1
ATOM 1536 N N . ARG A 1 188 ? 28.368 2.099 -57.943 1.00 96.75 188 ARG A N 1
ATOM 1537 C CA . ARG A 1 188 ? 28.234 1.385 -59.223 1.00 96.75 188 ARG A CA 1
ATOM 1538 C C . ARG A 1 188 ? 28.479 2.309 -60.415 1.00 96.75 188 ARG A C 1
ATOM 1540 O O . ARG A 1 188 ? 29.190 1.904 -61.331 1.00 96.75 188 ARG A O 1
ATOM 1547 N N . ALA A 1 189 ? 27.934 3.524 -60.401 1.00 96.31 189 ALA A N 1
ATOM 1548 C CA . ALA A 1 189 ? 28.143 4.500 -61.469 1.00 96.31 189 ALA A CA 1
ATOM 1549 C C . ALA A 1 189 ? 29.624 4.894 -61.595 1.00 96.31 189 ALA A C 1
ATOM 1551 O O . ALA A 1 189 ? 30.178 4.836 -62.693 1.00 96.31 189 ALA A O 1
ATOM 1552 N N . THR A 1 190 ? 30.291 5.196 -60.476 1.00 97.19 190 THR A N 1
ATOM 1553 C CA . THR A 1 190 ? 31.728 5.512 -60.458 1.00 97.19 190 THR A CA 1
ATOM 1554 C C . THR A 1 190 ? 32.561 4.357 -61.011 1.00 97.19 190 THR A C 1
ATOM 1556 O O . THR A 1 190 ? 33.381 4.570 -61.900 1.00 97.19 190 THR A O 1
ATOM 1559 N N . LEU A 1 191 ? 32.294 3.117 -60.583 1.00 97.50 191 LEU A N 1
ATOM 1560 C CA . LEU A 1 191 ? 33.002 1.930 -61.078 1.00 97.50 191 LEU A CA 1
ATOM 1561 C C . LEU A 1 191 ? 32.814 1.695 -62.586 1.00 97.50 191 LEU A C 1
ATOM 1563 O O . LEU A 1 191 ? 33.721 1.187 -63.248 1.00 97.50 191 LEU A O 1
ATOM 1567 N N . LEU A 1 192 ? 31.643 2.017 -63.145 1.00 96.88 192 LEU A N 1
ATOM 1568 C CA . LEU A 1 192 ? 31.416 1.923 -64.591 1.00 96.88 192 LEU A CA 1
ATOM 1569 C C . LEU A 1 192 ? 32.280 2.936 -65.344 1.00 96.88 192 LEU A C 1
ATOM 1571 O O . LEU A 1 192 ? 32.986 2.554 -66.280 1.00 96.88 192 LEU A O 1
ATOM 1575 N N . VAL A 1 193 ? 32.290 4.189 -64.885 1.00 97.38 193 VAL A N 1
ATOM 1576 C CA . VAL A 1 193 ? 33.123 5.249 -65.468 1.00 97.38 193 VAL A CA 1
ATOM 1577 C C . VAL A 1 193 ? 34.606 4.895 -65.357 1.00 97.38 193 VAL A C 1
ATOM 1579 O O . VAL A 1 193 ? 35.324 4.994 -66.348 1.00 97.38 193 VAL A O 1
ATOM 1582 N N . GLU A 1 194 ? 35.066 4.407 -64.204 1.00 97.25 194 GLU A N 1
ATOM 1583 C CA . GLU A 1 194 ? 36.449 3.953 -64.000 1.00 97.25 194 GLU A CA 1
ATOM 1584 C C . GLU A 1 194 ? 36.844 2.818 -64.954 1.00 97.25 194 GLU A C 1
ATOM 1586 O O . GLU A 1 194 ? 37.933 2.828 -65.527 1.00 97.25 194 GLU A O 1
ATOM 1591 N N . LYS A 1 195 ? 35.959 1.841 -65.185 1.00 97.44 195 LYS A N 1
ATOM 1592 C CA . LYS A 1 195 ? 36.213 0.770 -66.162 1.00 97.44 195 LYS A CA 1
ATOM 1593 C C . LYS A 1 195 ? 36.321 1.314 -67.583 1.00 97.44 195 LYS A C 1
ATOM 1595 O O . LYS A 1 195 ? 37.177 0.864 -68.347 1.00 97.44 195 LYS A O 1
ATOM 1600 N N . GLU A 1 196 ? 35.464 2.257 -67.960 1.00 97.06 196 GLU A N 1
ATOM 1601 C CA . GLU A 1 196 ? 35.519 2.893 -69.277 1.00 97.06 196 GLU A CA 1
ATOM 1602 C C . GLU A 1 196 ? 36.789 3.723 -69.467 1.00 97.06 196 GLU A C 1
ATOM 1604 O O . GLU A 1 196 ? 37.436 3.622 -70.515 1.00 97.06 196 GLU A O 1
ATOM 1609 N N . THR A 1 197 ? 37.174 4.520 -68.470 1.00 96.50 197 THR A N 1
ATOM 1610 C CA . THR A 1 197 ? 38.399 5.325 -68.521 1.00 96.50 197 THR A CA 1
ATOM 1611 C C . THR A 1 197 ? 39.633 4.434 -68.542 1.00 96.50 197 THR A C 1
ATOM 1613 O O . THR A 1 197 ? 40.494 4.644 -69.396 1.00 96.50 197 THR A O 1
ATOM 1616 N N . ALA A 1 198 ? 39.688 3.383 -67.720 1.00 97.31 198 ALA A N 1
ATOM 1617 C CA . ALA A 1 198 ? 40.774 2.406 -67.728 1.00 97.31 198 ALA A CA 1
ATOM 1618 C C . ALA A 1 198 ? 40.927 1.731 -69.101 1.00 97.31 198 ALA A C 1
ATOM 1620 O O . ALA A 1 198 ? 42.039 1.650 -69.625 1.00 97.31 198 ALA A O 1
ATOM 1621 N N . ARG A 1 199 ? 39.819 1.322 -69.739 1.00 96.75 199 ARG A N 1
ATOM 1622 C CA . ARG A 1 199 ? 39.837 0.772 -71.110 1.00 96.75 199 ARG A CA 1
ATOM 1623 C C . ARG A 1 199 ? 40.369 1.782 -72.128 1.00 96.75 199 ARG A C 1
ATOM 1625 O O . ARG A 1 199 ? 41.226 1.429 -72.936 1.00 96.75 199 ARG A O 1
ATOM 1632 N N . LYS A 1 200 ? 39.900 3.035 -72.083 1.00 96.75 200 LYS A N 1
ATOM 1633 C CA . LYS A 1 200 ? 40.373 4.116 -72.973 1.00 96.75 200 LYS A CA 1
ATOM 1634 C C . LYS A 1 200 ? 41.865 4.402 -72.768 1.00 96.75 200 LYS A C 1
ATOM 1636 O O . LYS A 1 200 ? 42.597 4.565 -73.743 1.00 96.75 200 LYS A O 1
ATOM 1641 N N . MET A 1 201 ? 42.330 4.426 -71.518 1.00 96.81 201 MET A N 1
ATOM 1642 C CA . MET A 1 201 ? 43.743 4.612 -71.175 1.00 96.81 201 MET A CA 1
ATOM 1643 C C . MET A 1 201 ? 44.606 3.448 -71.664 1.00 96.81 201 MET A C 1
ATOM 1645 O O . MET A 1 201 ? 45.649 3.695 -72.264 1.00 96.81 201 MET A O 1
ATOM 1649 N N . ALA A 1 202 ? 44.159 2.203 -71.476 1.00 96.94 202 ALA A N 1
ATOM 1650 C CA . ALA A 1 202 ? 44.854 1.015 -71.966 1.00 96.94 202 ALA A CA 1
ATOM 1651 C C . ALA A 1 202 ? 44.961 1.011 -73.499 1.00 96.94 202 ALA A C 1
ATOM 1653 O O . ALA A 1 202 ? 46.050 0.810 -74.033 1.00 96.94 202 ALA A O 1
ATOM 1654 N N . ALA A 1 203 ? 43.871 1.319 -74.210 1.00 96.31 203 ALA A N 1
ATOM 1655 C CA . ALA A 1 203 ? 43.877 1.435 -75.669 1.00 96.31 203 ALA A CA 1
ATOM 1656 C C . ALA A 1 203 ? 44.832 2.538 -76.154 1.00 96.31 203 ALA A C 1
ATOM 1658 O O . ALA A 1 203 ? 45.597 2.326 -77.093 1.00 96.31 203 ALA A O 1
ATOM 1659 N N . ARG A 1 204 ? 44.845 3.699 -75.483 1.00 96.00 204 ARG A N 1
ATOM 1660 C CA . ARG A 1 204 ? 45.788 4.788 -75.777 1.00 96.00 204 ARG A CA 1
ATOM 1661 C C . ARG A 1 204 ? 47.239 4.369 -75.536 1.00 96.00 204 ARG A C 1
ATOM 1663 O O . ARG A 1 204 ? 48.097 4.696 -76.352 1.00 96.00 204 ARG A O 1
ATOM 1670 N N . ALA A 1 205 ? 47.519 3.690 -74.424 1.00 96.25 205 ALA A N 1
ATOM 1671 C CA . ALA A 1 205 ? 48.858 3.209 -74.097 1.00 96.25 205 ALA A CA 1
ATOM 1672 C C . ALA A 1 205 ? 49.349 2.190 -75.136 1.00 96.25 205 ALA A C 1
ATOM 1674 O O . ALA A 1 205 ? 50.457 2.345 -75.642 1.00 96.25 205 ALA A O 1
ATOM 1675 N N . LEU A 1 206 ? 48.492 1.235 -75.518 1.00 95.31 206 LEU A N 1
ATOM 1676 C CA . LEU A 1 206 ? 48.766 0.236 -76.554 1.00 95.31 206 LEU A CA 1
ATOM 1677 C C . LEU A 1 206 ? 48.990 0.878 -77.928 1.00 95.31 206 LEU A C 1
ATOM 1679 O O . LEU A 1 206 ? 49.945 0.540 -78.622 1.00 95.31 206 LEU A O 1
ATOM 1683 N N . ALA A 1 207 ? 48.144 1.835 -78.319 1.00 94.62 207 ALA A N 1
ATOM 1684 C CA . ALA A 1 207 ? 48.323 2.571 -79.567 1.00 94.62 207 ALA A CA 1
ATOM 1685 C C . ALA A 1 207 ? 49.651 3.337 -79.570 1.00 94.62 207 ALA A C 1
ATOM 1687 O O . ALA A 1 207 ? 50.365 3.322 -80.567 1.00 94.62 207 ALA A O 1
ATOM 1688 N N . LYS A 1 208 ? 50.013 3.970 -78.445 1.00 93.94 208 LYS A N 1
ATOM 1689 C CA . LYS A 1 208 ? 51.288 4.679 -78.314 1.00 93.94 208 LYS A CA 1
ATOM 1690 C C . LYS A 1 208 ? 52.472 3.721 -78.435 1.00 93.94 208 LYS A C 1
ATOM 1692 O O . LYS A 1 208 ? 53.348 4.019 -79.233 1.00 93.94 208 LYS A O 1
ATOM 1697 N N . SER A 1 209 ? 52.489 2.604 -77.702 1.00 92.19 209 SER A N 1
ATOM 1698 C CA . SER A 1 209 ? 53.590 1.630 -77.772 1.00 92.19 209 SER A CA 1
ATOM 1699 C C . SER A 1 209 ? 53.725 1.006 -79.163 1.00 92.19 209 SER A C 1
ATOM 1701 O O . SER A 1 209 ? 54.829 0.823 -79.655 1.00 92.19 209 SER A O 1
ATOM 1703 N N . TYR A 1 210 ? 52.608 0.730 -79.841 1.00 91.56 210 TYR A N 1
ATOM 1704 C CA . TYR A 1 210 ? 52.642 0.202 -81.205 1.00 91.56 210 TYR A CA 1
ATOM 1705 C C . TYR A 1 210 ? 53.150 1.241 -82.215 1.00 91.56 210 TYR A C 1
ATOM 1707 O O . TYR A 1 210 ? 53.993 0.937 -83.057 1.00 91.56 210 TYR A O 1
ATOM 1715 N N . LEU A 1 211 ? 52.669 2.488 -82.127 1.00 90.12 211 LEU A N 1
ATOM 1716 C CA . LEU A 1 211 ? 53.101 3.568 -83.016 1.00 90.12 211 LEU A CA 1
ATOM 1717 C C . LEU A 1 211 ? 54.567 3.956 -82.793 1.00 90.12 211 LEU A C 1
ATOM 1719 O O . LEU A 1 211 ? 55.246 4.264 -83.770 1.00 90.12 211 LEU A O 1
ATOM 1723 N N . THR A 1 212 ? 55.072 3.929 -81.554 1.00 91.62 212 THR A N 1
ATOM 1724 C CA . THR A 1 212 ? 56.487 4.233 -81.281 1.00 91.62 212 THR A CA 1
ATOM 1725 C C . THR A 1 212 ? 57.435 3.264 -81.970 1.00 91.62 212 THR A C 1
ATOM 1727 O O . THR A 1 212 ? 58.494 3.703 -82.406 1.00 91.62 212 THR A O 1
ATOM 1730 N N . ASP A 1 213 ? 57.043 1.999 -82.127 1.00 86.69 213 ASP A N 1
ATOM 1731 C CA . ASP A 1 213 ? 57.877 0.971 -82.760 1.00 86.69 213 ASP A CA 1
ATOM 1732 C C . ASP A 1 213 ? 57.648 0.908 -84.280 1.00 86.69 213 ASP A C 1
ATOM 1734 O O . ASP A 1 213 ? 58.581 0.699 -85.060 1.00 86.69 213 ASP A O 1
ATOM 1738 N N . LEU A 1 214 ? 56.410 1.151 -84.730 1.00 90.12 214 LEU A N 1
ATOM 1739 C CA . LEU A 1 214 ? 56.057 1.156 -86.150 1.00 90.12 214 LEU A CA 1
ATOM 1740 C C . LEU A 1 214 ? 56.706 2.319 -86.906 1.00 90.12 214 LEU A C 1
ATOM 1742 O O . LEU A 1 214 ? 57.164 2.124 -88.029 1.00 90.12 214 LEU A O 1
ATOM 1746 N N . VAL A 1 215 ? 56.752 3.517 -86.312 1.00 87.69 215 VAL A N 1
ATOM 1747 C CA . VAL A 1 215 ? 57.339 4.712 -86.941 1.00 87.69 215 VAL A CA 1
ATOM 1748 C C . VAL A 1 215 ? 58.778 4.443 -87.414 1.00 87.6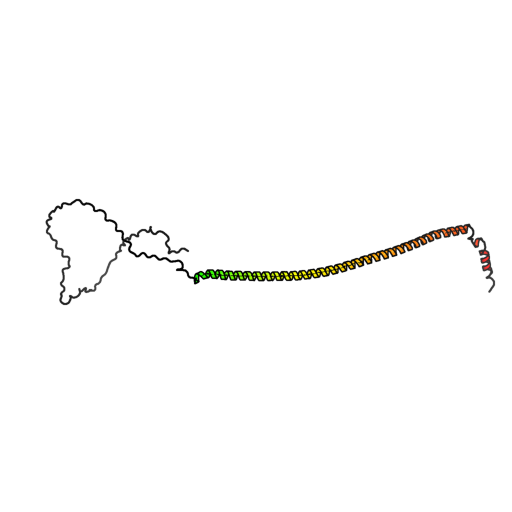9 215 VAL A C 1
ATOM 1750 O O . VAL A 1 215 ? 58.991 4.478 -88.625 1.00 87.69 215 VAL A O 1
ATOM 1753 N N . PRO A 1 216 ? 59.759 4.105 -86.554 1.00 88.88 216 PRO A N 1
ATOM 1754 C CA . PRO A 1 216 ? 61.124 3.842 -87.005 1.00 88.88 216 PRO A CA 1
ATOM 1755 C C . PRO A 1 216 ? 61.200 2.658 -87.977 1.00 88.88 216 PRO A C 1
ATOM 1757 O O . PRO A 1 216 ? 61.905 2.758 -88.974 1.00 88.88 216 PRO A O 1
ATOM 1760 N N . SER A 1 217 ? 60.417 1.589 -87.774 1.00 87.81 217 SER A N 1
ATOM 1761 C CA . SER A 1 217 ? 60.392 0.435 -88.687 1.00 87.81 217 SER A CA 1
ATOM 1762 C C . SER A 1 217 ? 59.945 0.804 -90.112 1.00 87.81 217 SER A C 1
ATOM 1764 O O . SER A 1 217 ? 60.587 0.411 -91.090 1.00 87.81 217 SER A O 1
ATOM 1766 N N . VAL A 1 218 ? 58.882 1.605 -90.248 1.00 87.81 218 VAL A N 1
ATOM 1767 C CA . VAL A 1 218 ? 58.384 2.097 -91.543 1.00 87.81 218 VAL A CA 1
ATOM 1768 C C . VAL A 1 218 ? 59.356 3.104 -92.155 1.00 87.81 218 VAL A C 1
ATOM 1770 O O . VAL A 1 218 ? 59.626 3.021 -93.352 1.00 87.81 218 VAL A O 1
ATOM 1773 N N . PHE A 1 219 ? 59.917 4.023 -91.363 1.00 86.12 219 PHE A N 1
ATOM 1774 C CA . PHE A 1 219 ? 60.925 4.973 -91.845 1.00 86.12 219 PHE A CA 1
ATOM 1775 C C . PHE A 1 219 ? 62.192 4.255 -92.342 1.00 86.12 219 PHE A C 1
ATOM 1777 O O . PHE A 1 219 ? 62.676 4.574 -93.430 1.00 86.12 219 PHE A O 1
ATOM 1784 N N . ASP A 1 220 ? 62.679 3.239 -91.627 1.00 86.00 220 ASP A N 1
ATOM 1785 C CA . ASP A 1 220 ? 63.812 2.409 -92.047 1.00 86.00 220 ASP A CA 1
ATOM 1786 C C . ASP A 1 220 ? 63.485 1.575 -93.292 1.00 86.00 220 ASP A C 1
ATOM 1788 O O . ASP A 1 220 ? 64.311 1.472 -94.202 1.00 86.00 220 ASP A O 1
ATOM 1792 N N . GLY A 1 221 ? 62.282 0.999 -93.370 1.00 87.50 221 GLY A N 1
ATOM 1793 C CA . GLY A 1 221 ? 61.802 0.277 -94.551 1.00 87.50 221 GLY A CA 1
ATOM 1794 C C . GLY A 1 221 ? 61.726 1.173 -95.791 1.00 87.50 221 GLY A C 1
ATOM 1795 O O . GLY A 1 221 ? 62.255 0.823 -96.847 1.00 87.50 221 GLY A O 1
ATOM 1796 N N . LEU A 1 222 ? 61.148 2.369 -95.655 1.00 85.19 222 LEU A N 1
ATOM 1797 C CA . LEU A 1 222 ? 61.065 3.363 -96.726 1.00 85.19 222 LEU A CA 1
ATOM 1798 C C . LEU A 1 222 ? 62.450 3.883 -97.140 1.00 85.19 222 LEU A C 1
ATOM 1800 O O . LEU A 1 222 ? 62.705 4.049 -98.337 1.00 85.19 222 LEU A O 1
ATOM 1804 N N . ARG A 1 223 ? 63.368 4.076 -96.182 1.00 82.88 223 ARG A N 1
ATOM 1805 C CA . ARG A 1 223 ? 64.767 4.449 -96.449 1.00 82.88 223 ARG A CA 1
ATOM 1806 C C . ARG A 1 223 ? 65.498 3.350 -97.223 1.00 82.88 223 ARG A C 1
ATOM 1808 O O . ARG A 1 223 ? 66.156 3.655 -98.212 1.00 82.88 223 ARG A O 1
ATOM 1815 N N . LYS A 1 224 ? 65.315 2.077 -96.850 1.00 83.25 224 LYS A N 1
ATOM 1816 C CA . LYS A 1 224 ? 65.855 0.916 -97.588 1.00 83.25 224 LYS A CA 1
ATOM 1817 C C . LYS A 1 224 ? 65.257 0.775 -98.991 1.00 83.25 224 LYS A C 1
ATOM 1819 O O . LYS A 1 224 ? 65.977 0.420 -99.914 1.00 83.25 224 LYS A O 1
ATOM 1824 N N . SER A 1 225 ? 63.971 1.089 -99.169 1.00 82.75 225 SER A N 1
ATOM 1825 C CA . SER A 1 225 ? 63.310 1.092 -100.487 1.00 82.75 225 SER A CA 1
ATOM 1826 C C . SER A 1 225 ? 63.701 2.278 -101.388 1.00 82.75 225 SER A C 1
ATOM 1828 O O . SER A 1 225 ? 63.266 2.345 -102.534 1.00 82.75 225 SER A O 1
ATOM 1830 N N . GLY A 1 226 ? 64.526 3.213 -100.892 1.00 76.69 226 GLY A N 1
ATOM 1831 C CA . GLY A 1 226 ? 65.054 4.343 -101.665 1.00 76.69 226 GLY A CA 1
ATOM 1832 C C . GLY A 1 226 ? 64.104 5.537 -101.810 1.00 76.69 226 GLY A C 1
ATOM 1833 O O . GLY A 1 226 ? 64.360 6.421 -102.628 1.00 76.69 226 GLY A O 1
ATOM 1834 N N . TYR A 1 227 ? 63.016 5.584 -101.033 1.00 74.69 227 TYR A N 1
ATOM 1835 C CA . TYR A 1 227 ? 62.027 6.669 -101.091 1.00 74.69 227 TYR A CA 1
ATOM 1836 C C . TYR A 1 227 ? 62.475 7.924 -100.323 1.00 74.69 227 TYR A C 1
ATOM 1838 O O . TYR A 1 227 ? 62.208 9.043 -100.760 1.00 74.69 227 TYR A O 1
ATOM 1846 N N . PHE A 1 228 ? 63.200 7.750 -99.210 1.00 69.12 228 PHE A N 1
ATOM 1847 C CA . PHE A 1 228 ? 63.888 8.835 -98.504 1.00 69.12 228 PHE A CA 1
ATOM 1848 C C . PHE A 1 228 ? 65.316 8.965 -99.037 1.00 69.12 228 PHE A C 1
ATOM 1850 O O . PHE A 1 228 ? 66.160 8.114 -98.767 1.00 69.12 228 PHE A O 1
ATOM 1857 N N . TYR A 1 229 ? 65.575 10.023 -99.802 1.00 68.00 229 TYR A N 1
ATOM 1858 C CA . TYR A 1 229 ? 66.886 10.333 -100.370 1.00 68.00 229 TYR A CA 1
ATOM 1859 C C . TYR A 1 229 ? 67.420 11.645 -99.796 1.00 68.00 229 TYR A C 1
ATOM 1861 O O . TYR A 1 229 ? 66.656 12.583 -99.559 1.00 68.00 229 TYR A O 1
ATOM 1869 N N . ASP A 1 230 ? 68.735 11.722 -99.612 1.00 69.75 230 ASP A N 1
ATOM 1870 C CA . ASP A 1 230 ? 69.399 12.964 -99.236 1.00 69.75 230 ASP A CA 1
ATOM 1871 C C . ASP A 1 230 ? 69.478 13.900 -100.467 1.00 69.75 230 ASP A C 1
ATOM 1873 O O . ASP A 1 230 ? 70.037 13.523 -101.507 1.00 69.75 230 ASP A O 1
ATOM 1877 N N . PRO A 1 231 ? 68.894 15.115 -100.423 1.00 63.53 231 PRO A N 1
ATOM 1878 C CA . PRO A 1 231 ? 68.999 16.085 -101.513 1.00 63.53 231 PRO A CA 1
ATOM 1879 C C . PRO A 1 231 ? 70.437 16.587 -101.772 1.00 63.53 231 PRO A C 1
ATOM 1881 O O . PRO A 1 231 ? 70.672 17.174 -102.839 1.00 63.53 231 PRO A O 1
ATOM 1884 N N . VAL A 1 232 ? 71.385 16.354 -100.852 1.00 64.12 232 VAL A N 1
ATOM 1885 C CA . VAL A 1 232 ? 72.818 16.661 -101.020 1.00 64.12 232 VAL A CA 1
ATOM 1886 C C . VAL A 1 232 ? 73.497 15.622 -101.922 1.00 64.12 232 VAL A C 1
ATOM 1888 O O . VAL A 1 232 ? 74.170 16.002 -102.881 1.00 64.12 232 VAL A O 1
ATOM 1891 N N . GLU A 1 233 ? 73.250 14.326 -101.703 1.00 60.81 233 GLU A N 1
ATOM 1892 C CA . GLU A 1 233 ? 73.863 13.228 -102.477 1.00 60.81 233 GLU A CA 1
ATOM 1893 C C . GLU A 1 233 ? 73.384 13.183 -103.937 1.00 60.81 233 GLU A C 1
ATOM 1895 O O . GLU A 1 233 ? 74.133 12.809 -104.838 1.00 60.81 233 GLU A O 1
ATOM 1900 N N . ARG A 1 234 ? 72.149 13.630 -104.207 1.00 56.16 234 ARG A N 1
ATOM 1901 C CA . ARG A 1 234 ? 71.582 13.710 -105.569 1.00 56.16 234 ARG A CA 1
ATOM 1902 C C . ARG A 1 234 ? 71.870 15.033 -106.295 1.00 56.16 234 ARG A C 1
ATOM 1904 O O . ARG A 1 234 ? 71.324 15.272 -107.371 1.00 56.16 234 ARG A O 1
ATOM 1911 N N . GLY A 1 235 ? 72.696 15.906 -105.714 1.00 55.22 235 GLY A N 1
ATOM 1912 C CA . GLY A 1 235 ? 73.198 17.122 -106.362 1.00 55.22 235 GLY A CA 1
ATOM 1913 C C . GLY A 1 235 ? 72.184 18.260 -106.550 1.00 55.22 235 GLY A C 1
ATOM 1914 O O . GLY A 1 235 ? 72.527 19.263 -107.170 1.00 55.22 235 GLY A O 1
ATOM 1915 N N . ARG A 1 236 ? 70.954 18.177 -106.018 1.00 54.84 236 ARG A N 1
ATOM 1916 C CA . ARG A 1 236 ? 69.942 19.242 -106.206 1.00 54.84 236 ARG A CA 1
ATOM 1917 C C . ARG A 1 236 ? 70.243 20.516 -105.412 1.00 54.84 236 ARG A C 1
ATOM 1919 O O . ARG A 1 236 ? 69.892 21.600 -105.873 1.00 54.84 236 ARG A O 1
ATOM 1926 N N . ILE A 1 237 ? 70.916 20.414 -104.265 1.00 56.47 237 ILE A N 1
ATOM 1927 C CA . ILE A 1 237 ? 71.243 21.591 -103.441 1.00 56.47 237 ILE A CA 1
ATOM 1928 C C . ILE A 1 237 ? 72.369 22.420 -104.070 1.00 56.47 237 ILE A C 1
ATOM 1930 O O . ILE A 1 237 ? 72.267 23.644 -104.082 1.00 56.47 237 ILE A O 1
ATOM 1934 N N . ASN A 1 238 ? 73.367 21.792 -104.701 1.00 53.56 238 ASN A N 1
ATOM 1935 C CA . ASN A 1 238 ? 74.430 22.529 -105.396 1.00 53.56 238 ASN A CA 1
ATOM 1936 C C . ASN A 1 238 ? 73.880 23.374 -106.561 1.00 53.56 238 ASN A C 1
ATOM 1938 O O . ASN A 1 238 ? 74.301 24.513 -106.737 1.00 53.56 238 ASN A O 1
ATOM 1942 N N . TYR A 1 239 ? 72.872 22.890 -107.298 1.00 54.56 239 TYR A N 1
ATOM 1943 C CA . TYR A 1 239 ? 72.244 23.678 -108.370 1.00 54.56 239 TYR A CA 1
ATOM 1944 C C . TYR A 1 239 ? 71.356 24.830 -107.867 1.00 54.56 239 TYR A C 1
ATOM 1946 O O . TYR A 1 239 ? 71.249 25.850 -108.549 1.00 54.56 239 TYR A O 1
ATOM 1954 N N . CYS A 1 240 ? 70.729 24.707 -106.693 1.00 53.03 240 CYS A N 1
ATOM 1955 C CA . CYS A 1 240 ? 69.906 25.780 -106.118 1.00 53.03 240 CYS A CA 1
ATOM 1956 C C . CYS A 1 240 ? 70.732 26.814 -105.333 1.00 53.03 240 CYS A C 1
ATOM 1958 O O . CYS A 1 240 ? 70.466 28.008 -105.450 1.00 53.03 240 CYS A O 1
ATOM 1960 N N . PHE A 1 241 ? 71.759 26.389 -104.592 1.00 57.38 241 PHE A N 1
ATOM 1961 C CA . PHE A 1 241 ? 72.615 27.280 -103.803 1.00 57.38 241 PHE A CA 1
ATOM 1962 C C . PHE A 1 241 ? 73.526 28.143 -104.693 1.00 57.38 241 PHE A C 1
ATOM 1964 O O . PHE A 1 241 ? 73.609 29.354 -104.498 1.00 57.38 241 PHE A O 1
ATOM 1971 N N . VAL A 1 242 ? 74.114 27.564 -105.749 1.00 57.16 242 VAL A N 1
ATOM 1972 C CA . VAL A 1 242 ? 74.928 28.317 -106.725 1.00 57.16 242 VAL A CA 1
ATOM 1973 C C . VAL A 1 242 ? 74.074 29.302 -107.540 1.00 57.16 242 VAL A C 1
ATOM 1975 O O . VAL A 1 242 ? 74.534 30.400 -107.853 1.00 57.16 242 VAL A O 1
ATOM 1978 N N . LYS A 1 243 ? 72.800 28.983 -107.821 1.00 58.38 243 LYS A N 1
ATOM 1979 C CA . LYS A 1 243 ? 71.856 29.948 -108.419 1.00 58.38 243 LYS A CA 1
ATOM 1980 C C . LYS A 1 243 ? 71.533 31.125 -107.493 1.00 58.38 243 LYS A C 1
ATOM 1982 O O . LYS A 1 243 ? 71.318 32.223 -107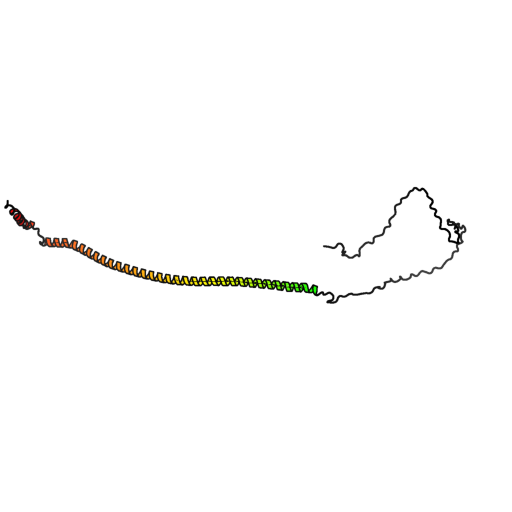.992 1.00 58.38 243 LYS A O 1
ATOM 1987 N N . SER A 1 244 ? 71.510 30.914 -106.176 1.00 59.00 244 SER A N 1
ATOM 1988 C CA . SER A 1 244 ? 71.212 31.971 -105.201 1.00 59.00 244 SER A CA 1
ATOM 1989 C C . SER A 1 244 ? 72.390 32.922 -104.956 1.00 59.00 244 SER A C 1
ATOM 1991 O O . SER A 1 244 ? 72.154 34.087 -104.657 1.00 59.00 244 SER A O 1
ATOM 1993 N N . LEU A 1 245 ? 73.638 32.454 -105.088 1.00 56.78 245 LEU A N 1
ATOM 1994 C CA . LEU A 1 245 ? 74.852 33.265 -104.889 1.00 56.78 245 LEU A CA 1
ATOM 1995 C C . LEU A 1 245 ? 75.241 34.111 -106.115 1.00 56.78 245 LEU A C 1
ATOM 1997 O O . LEU A 1 245 ? 75.808 35.186 -105.960 1.00 56.78 245 LEU A O 1
ATOM 2001 N N . ASN A 1 246 ? 74.892 33.675 -107.330 1.00 58.25 246 ASN A N 1
ATOM 2002 C CA . ASN A 1 246 ? 75.182 34.420 -108.565 1.00 58.25 246 ASN A CA 1
ATOM 2003 C C . ASN A 1 246 ? 74.116 35.480 -108.920 1.00 58.25 246 ASN A C 1
ATOM 2005 O O . ASN A 1 246 ? 74.266 36.186 -109.914 1.00 58.25 246 ASN A O 1
ATOM 2009 N N . GLY A 1 247 ? 73.041 35.601 -108.130 1.00 56.00 247 GLY A N 1
ATOM 2010 C CA . GLY A 1 247 ? 71.972 36.589 -108.331 1.00 56.00 247 GLY A CA 1
ATOM 2011 C C . GLY A 1 247 ? 72.176 37.930 -107.612 1.00 56.00 247 GLY A C 1
ATOM 2012 O O . GLY A 1 247 ? 71.387 38.843 -107.827 1.00 56.00 247 GLY A O 1
ATOM 2013 N N . SER A 1 248 ? 73.207 38.068 -106.770 1.00 54.09 248 SER A N 1
ATOM 2014 C CA . SER A 1 248 ? 73.401 39.226 -105.877 1.00 54.09 248 SER A CA 1
ATOM 2015 C C . SER A 1 248 ? 74.651 40.070 -106.184 1.00 54.09 248 SER A C 1
ATOM 2017 O O . SER A 1 248 ? 75.170 40.726 -105.287 1.00 54.09 248 SER A O 1
ATOM 2019 N N . ALA A 1 249 ? 75.149 40.054 -107.428 1.00 51.97 249 ALA A N 1
ATOM 2020 C CA . ALA A 1 249 ? 76.332 40.819 -107.864 1.00 51.97 249 ALA A CA 1
ATOM 2021 C C . ALA A 1 249 ? 76.046 41.894 -108.942 1.00 51.97 249 ALA A C 1
ATOM 2023 O O . ALA A 1 249 ? 76.970 42.376 -109.588 1.00 51.97 249 ALA A O 1
ATOM 2024 N N . PHE A 1 250 ? 74.788 42.299 -109.139 1.00 50.41 250 PHE A N 1
ATOM 2025 C CA . PHE A 1 250 ? 74.422 43.434 -109.999 1.00 50.41 250 PHE A CA 1
ATOM 2026 C C . PHE A 1 250 ? 73.238 44.195 -109.385 1.00 50.41 250 PHE A C 1
ATOM 2028 O O . PHE A 1 250 ? 72.095 43.852 -109.662 1.00 50.41 250 PHE A O 1
ATOM 2035 N N . LEU A 1 251 ? 73.519 45.182 -108.524 1.00 43.88 251 LEU A N 1
ATOM 2036 C CA . LEU A 1 251 ? 72.808 46.468 -108.378 1.00 43.88 251 LEU A CA 1
ATOM 2037 C C . LEU A 1 251 ? 73.337 47.223 -107.140 1.00 43.88 251 LEU A C 1
ATOM 2039 O O . LEU A 1 251 ? 73.055 46.829 -106.012 1.00 43.88 251 LEU A O 1
ATOM 2043 N N . SER A 1 252 ? 74.042 48.323 -107.443 1.00 35.56 252 SER A N 1
ATOM 2044 C CA . SER A 1 252 ? 74.581 49.409 -106.596 1.00 35.56 252 SER A CA 1
ATOM 2045 C C . SER A 1 252 ? 75.771 49.122 -105.685 1.00 35.56 252 SER A C 1
ATOM 2047 O O . SER A 1 252 ? 75.607 48.484 -104.628 1.00 35.56 252 SER A O 1
#

Radius of gyration: 92.13 Å; chains: 1; bounding box: 114×99×254 Å